Protein AF-A0A538ST73-F1 (afdb_monomer_lite)

Radius of gyration: 20.88 Å; chains: 1; bounding box: 56×46×50 Å

Secondary structure (DSSP, 8-state):
--TT-GGGGTT----TTS-EEE--TTSHHHHHHHHHHHHTT--EEE-TTHHHHHHT--EEEEE--TT-S-EEEEEEETTTTEEEEEEEETTEEEEES--S-HHHHHHHHHHTT-EEEEEE-SS--SSS---HHHHHHHHTPEEEEES-SS--S--EEE-TT--SSS--------TTTT--HHHHHHHHHHHHHHHHHHTTS-TT-EE--SB-SSPPPSS---S-EEHHHHHHH-GGGGS-HHHHHHHHHTT-PPPPTTHHHHHHHHHHT---SS---

Foldseek 3Di:
DFLPDLPVVPPDDDPPPDEAEFADQQQPSSVSVCVSCVVVVHRYDTDHRGLVVLQQDWDKAWDDDPPDQKTKIWIARQSQFFIKIWIDDPQETEIEQAAHDLVVVVVVSVVVSHQYAEYEYLDLFLRGAGCRVVNCVVRVHAYEYDDDDLADDDHDHFDAPDQPVDDGHDDQDQQPVVDDPVSSLVSLLVVLVSLLVVLPDDQQDKDADRGDPHRDDPPSHGDTDGNVVCCVPPVLSVDDSVVNSVVSVVDDDDRDPCRVVSSNCSSHVHDDPDTPD

Sequence (277 aa):
MRARDPSSIGGVSVPAGQPIVAVCAQGKSSILAVRAMREHGIDAMSLKGGMQAWSLAWNVADVELTGSKAIVIQVRRTGKGCLSYIMGSDGEAAVVDASVDPEIYLRIAEERGLRILYVLDTHVHADHLSRSRALAARCSAEVLLPDQDRVTYPFRALREGDSIDTLFPGAVGRPDLAASSEQARKRAHLLHATLQRIAQLAPETWILPCHTSEPIPFDGRPCGARLSDVIRQVDMMRASEDTFVEMLLSRIPQTPPNHLEIVRLNERGEFPGVDPT

Structure (mmCIF, N/CA/C/O backbone):
data_AF-A0A538ST73-F1
#
_entry.id   AF-A0A538ST73-F1
#
loop_
_atom_site.group_PDB
_atom_site.id
_atom_site.type_symbol
_atom_site.label_atom_id
_atom_site.label_alt_id
_atom_site.label_comp_id
_atom_site.label_asym_id
_atom_site.label_entity_id
_atom_site.label_seq_id
_atom_site.pdbx_PDB_ins_code
_atom_site.Cartn_x
_atom_site.Cartn_y
_atom_site.Cartn_z
_atom_site.occupancy
_atom_site.B_iso_or_equiv
_atom_site.auth_seq_id
_atom_site.auth_comp_id
_atom_site.auth_asym_id
_atom_site.auth_atom_id
_atom_site.pdbx_PDB_model_num
ATOM 1 N N . MET A 1 1 ? 26.249 5.504 -12.903 1.00 52.31 1 MET A N 1
ATOM 2 C CA . MET A 1 1 ? 27.004 5.487 -14.177 1.00 52.31 1 MET A CA 1
ATOM 3 C C . MET A 1 1 ? 26.584 6.683 -15.026 1.00 52.31 1 MET A C 1
ATOM 5 O O . MET A 1 1 ? 25.385 6.904 -15.180 1.00 52.31 1 MET A O 1
ATOM 9 N N . ARG A 1 2 ? 27.522 7.502 -15.522 1.00 50.75 2 ARG A N 1
ATOM 10 C CA . ARG A 1 2 ? 27.191 8.626 -16.420 1.00 50.75 2 ARG A CA 1
ATOM 11 C C . ARG A 1 2 ? 27.272 8.129 -17.861 1.00 50.75 2 ARG A C 1
ATOM 13 O O . ARG A 1 2 ? 28.298 7.610 -18.271 1.00 50.75 2 ARG A O 1
ATOM 20 N N . ALA A 1 3 ? 26.210 8.315 -18.643 1.00 46.44 3 ALA A N 1
ATOM 21 C CA . ALA A 1 3 ? 26.057 7.731 -19.984 1.00 46.44 3 ALA A CA 1
ATOM 22 C C . ALA A 1 3 ? 27.099 8.163 -21.044 1.00 46.44 3 ALA A C 1
ATOM 24 O O . ALA A 1 3 ? 27.014 7.721 -22.184 1.00 46.44 3 ALA A O 1
ATOM 25 N N . ARG A 1 4 ? 28.046 9.046 -20.705 1.00 49.28 4 ARG A N 1
ATOM 26 C CA . ARG A 1 4 ? 29.083 9.570 -21.610 1.00 49.28 4 ARG A CA 1
ATOM 27 C C . ARG A 1 4 ? 30.509 9.352 -21.099 1.00 49.28 4 ARG A C 1
ATOM 29 O O . ARG A 1 4 ? 31.432 9.932 -21.653 1.00 49.28 4 ARG A O 1
ATOM 36 N N . ASP A 1 5 ? 30.679 8.547 -20.054 1.00 57.09 5 ASP A N 1
ATOM 37 C CA . ASP A 1 5 ? 31.987 8.258 -19.474 1.00 57.09 5 ASP A CA 1
ATOM 38 C C . ASP A 1 5 ? 32.196 6.736 -19.340 1.00 57.09 5 ASP A C 1
ATOM 40 O O . ASP A 1 5 ? 31.749 6.136 -18.353 1.00 57.09 5 ASP A O 1
ATOM 44 N N . PRO A 1 6 ? 32.854 6.101 -20.330 1.00 48.09 6 PRO A N 1
ATOM 45 C CA . PRO A 1 6 ? 33.166 4.670 -20.321 1.00 48.09 6 PRO A CA 1
ATOM 46 C C . PRO A 1 6 ? 34.065 4.248 -19.152 1.00 48.09 6 PRO A C 1
ATOM 48 O O . PRO A 1 6 ? 34.007 3.098 -18.727 1.00 48.09 6 PRO A O 1
ATOM 51 N N . SER A 1 7 ? 34.856 5.172 -18.589 1.00 53.78 7 SER A N 1
ATOM 52 C CA . SER A 1 7 ? 35.745 4.885 -17.456 1.00 53.78 7 SER A CA 1
ATOM 53 C C . SER A 1 7 ? 34.992 4.718 -16.129 1.00 53.78 7 SER A C 1
ATOM 55 O O . SER A 1 7 ? 35.516 4.142 -15.177 1.00 53.78 7 SER A O 1
ATOM 57 N N . SER A 1 8 ? 33.715 5.121 -16.079 1.00 56.50 8 SER A N 1
ATOM 58 C CA . SER A 1 8 ? 32.877 5.039 -14.874 1.00 56.50 8 SER A CA 1
ATOM 59 C C . SER A 1 8 ? 32.421 3.621 -14.484 1.00 56.50 8 SER A C 1
ATOM 61 O O . SER A 1 8 ? 31.716 3.472 -13.485 1.00 56.50 8 SER A O 1
ATOM 63 N N . ILE A 1 9 ? 32.814 2.584 -15.238 1.00 54.97 9 ILE A N 1
ATOM 64 C CA . ILE A 1 9 ? 32.551 1.166 -14.915 1.00 54.97 9 ILE A CA 1
ATOM 65 C C . ILE A 1 9 ? 33.531 0.639 -13.861 1.00 54.97 9 ILE A C 1
ATOM 67 O O . ILE A 1 9 ? 33.146 -0.189 -13.040 1.00 54.97 9 ILE A O 1
ATOM 71 N N . GLY A 1 10 ? 34.767 1.153 -13.829 1.00 54.38 10 GLY A N 1
ATOM 72 C CA . GLY A 1 10 ? 35.888 0.581 -13.065 1.00 54.38 10 GLY A CA 1
ATOM 73 C C . GLY A 1 10 ? 35.762 0.587 -11.534 1.00 54.38 10 GLY A C 1
ATOM 74 O O . GLY A 1 10 ? 36.681 0.141 -10.859 1.00 54.38 10 GLY A O 1
ATOM 75 N N . GLY A 1 11 ? 34.650 1.078 -10.977 1.00 55.47 11 GLY A N 1
ATOM 76 C CA . GLY A 1 11 ? 34.385 1.100 -9.534 1.00 55.47 11 GLY A CA 1
ATOM 77 C C . GLY A 1 11 ? 32.978 0.651 -9.131 1.00 55.47 11 GLY A C 1
ATOM 78 O O . GLY A 1 11 ? 32.611 0.797 -7.967 1.00 55.47 11 GLY A O 1
ATOM 79 N N . VAL A 1 12 ? 32.164 0.140 -10.062 1.00 57.72 12 VAL A N 1
ATOM 80 C CA . VAL A 1 12 ? 30.806 -0.325 -9.745 1.00 57.72 12 VAL A CA 1
ATOM 81 C C . VAL A 1 12 ? 30.859 -1.812 -9.406 1.00 57.72 12 VAL A C 1
ATOM 83 O O . VAL A 1 12 ? 31.039 -2.646 -10.288 1.00 57.72 12 VAL A O 1
ATOM 86 N N . SER A 1 13 ? 30.686 -2.144 -8.125 1.00 62.03 13 SER A N 1
ATOM 87 C CA . SER A 1 13 ? 30.455 -3.527 -7.704 1.00 62.03 13 SER A CA 1
ATOM 88 C C . SER A 1 13 ? 29.085 -3.977 -8.207 1.00 62.03 13 SER A C 1
ATOM 90 O O . SER A 1 13 ? 28.062 -3.386 -7.856 1.00 62.03 13 SER A O 1
ATOM 92 N N . VAL A 1 14 ? 29.074 -4.996 -9.062 1.00 65.38 14 VAL A N 1
ATOM 93 C CA . VAL A 1 14 ? 27.861 -5.614 -9.595 1.00 65.38 14 VAL A CA 1
ATOM 94 C C . VAL A 1 14 ? 27.718 -7.007 -8.978 1.00 65.38 14 VAL A C 1
ATOM 96 O O . VAL A 1 14 ? 28.693 -7.761 -8.999 1.00 65.38 14 VAL A O 1
ATOM 99 N N . PRO A 1 15 ? 26.529 -7.390 -8.475 1.00 65.69 15 PRO A N 1
ATOM 100 C CA . PRO A 1 15 ? 26.271 -8.757 -8.031 1.00 65.69 15 PRO A CA 1
ATOM 101 C C . PRO A 1 15 ? 26.543 -9.770 -9.153 1.00 65.69 15 PRO A C 1
ATOM 103 O O . PRO A 1 15 ? 25.965 -9.686 -10.236 1.00 65.69 15 PRO A O 1
ATOM 106 N N . ALA A 1 16 ? 27.428 -10.735 -8.904 1.00 65.81 16 ALA A N 1
ATOM 107 C CA . ALA A 1 16 ? 27.756 -11.760 -9.889 1.00 65.81 16 ALA A CA 1
ATOM 108 C C . ALA A 1 16 ? 26.535 -12.651 -10.189 1.00 65.81 16 ALA A C 1
ATOM 110 O O . ALA A 1 16 ? 25.849 -13.106 -9.275 1.00 65.81 16 ALA A O 1
ATOM 111 N N . GLY A 1 17 ? 26.286 -12.924 -11.473 1.00 70.19 17 GLY A N 1
ATOM 112 C CA . GLY A 1 17 ? 25.265 -13.880 -11.916 1.00 70.19 17 GLY A CA 1
ATOM 113 C C . GLY A 1 17 ? 23.817 -13.376 -11.907 1.00 70.19 17 GLY A C 1
ATOM 114 O O . GLY A 1 17 ? 22.917 -14.177 -12.143 1.00 70.19 17 GLY A O 1
ATOM 115 N N . GLN A 1 18 ? 23.573 -12.084 -11.661 1.00 73.62 18 GLN A N 1
ATOM 116 C CA . GLN A 1 18 ? 22.238 -11.487 -11.768 1.00 73.62 18 GLN A CA 1
ATOM 117 C C . GLN A 1 18 ? 22.174 -10.474 -12.920 1.00 73.62 18 GLN A C 1
ATOM 119 O O . GLN A 1 18 ? 23.091 -9.661 -13.057 1.00 73.62 18 GLN A O 1
ATOM 124 N N . PRO A 1 19 ? 21.099 -10.480 -13.731 1.00 80.00 19 PRO A N 1
ATOM 125 C CA . PRO A 1 19 ? 20.923 -9.483 -14.778 1.00 80.00 19 PRO A CA 1
ATOM 126 C C . PRO A 1 19 ? 20.731 -8.088 -14.167 1.00 80.00 19 PRO A C 1
ATOM 128 O O . PRO A 1 19 ? 19.894 -7.886 -13.287 1.00 80.00 19 PRO A O 1
ATOM 131 N N . ILE A 1 20 ? 21.471 -7.096 -14.665 1.00 85.12 20 ILE A N 1
ATOM 132 C CA . ILE A 1 20 ? 21.286 -5.690 -14.292 1.00 85.12 20 ILE A CA 1
ATOM 133 C C . ILE A 1 20 ? 20.218 -5.054 -15.177 1.00 85.12 20 ILE A C 1
ATOM 135 O O . ILE A 1 20 ? 20.340 -5.034 -16.401 1.00 85.12 20 ILE A O 1
ATOM 139 N N . VAL A 1 21 ? 19.234 -4.394 -14.572 1.00 85.25 21 VAL A N 1
ATOM 140 C CA . VAL A 1 21 ? 18.341 -3.482 -15.298 1.00 85.25 21 VAL A CA 1
ATOM 141 C C . VAL A 1 21 ? 18.826 -2.042 -15.120 1.00 85.25 21 VAL A C 1
ATOM 143 O O . VAL A 1 21 ? 18.774 -1.485 -14.027 1.00 85.25 21 VAL A O 1
ATOM 146 N N . ALA A 1 22 ? 19.291 -1.413 -16.201 1.00 84.00 22 ALA A N 1
ATOM 147 C CA . ALA A 1 22 ? 19.659 -0.002 -16.207 1.00 84.00 22 ALA A CA 1
ATOM 148 C C . ALA A 1 22 ? 18.457 0.872 -16.587 1.00 84.00 22 ALA A C 1
ATOM 150 O O . ALA A 1 22 ? 17.781 0.637 -17.594 1.00 84.00 22 ALA A O 1
ATOM 151 N N . VAL A 1 23 ? 18.242 1.941 -15.820 1.00 82.00 23 VAL A N 1
ATOM 152 C CA . VAL A 1 23 ? 17.129 2.877 -16.012 1.00 82.00 23 VAL A CA 1
ATOM 153 C C . VAL A 1 23 ? 17.667 4.299 -16.191 1.00 82.00 23 VAL A C 1
ATOM 155 O O . VAL A 1 23 ? 18.622 4.714 -15.539 1.00 82.00 23 VAL A O 1
ATOM 158 N N . CYS A 1 24 ? 17.061 5.064 -17.099 1.00 82.94 24 CYS A N 1
ATOM 159 C CA . CYS A 1 24 ? 17.207 6.520 -17.174 1.00 82.94 24 CYS A CA 1
ATOM 160 C C . CYS A 1 24 ? 15.842 7.160 -17.464 1.00 82.94 24 CYS A C 1
ATOM 162 O O . CYS A 1 24 ? 14.879 6.435 -17.688 1.00 82.94 24 CYS A O 1
ATOM 164 N N . ALA A 1 25 ? 15.747 8.494 -17.520 1.00 78.56 25 ALA A N 1
ATOM 165 C CA . ALA A 1 25 ? 14.473 9.209 -17.688 1.00 78.56 25 ALA A CA 1
ATOM 166 C C . ALA A 1 25 ? 13.548 8.614 -18.775 1.00 78.56 25 ALA A C 1
ATOM 168 O O . ALA A 1 25 ? 12.408 8.284 -18.478 1.00 78.56 25 ALA A O 1
ATOM 169 N N . GLN A 1 26 ? 14.054 8.401 -19.997 1.00 74.88 26 GLN A N 1
ATOM 170 C CA . GLN A 1 26 ? 13.277 7.864 -21.135 1.00 74.88 26 GLN A CA 1
ATOM 171 C C . GLN A 1 26 ? 13.811 6.524 -21.681 1.00 74.88 26 GLN A C 1
ATOM 173 O O . GLN A 1 26 ? 13.410 6.085 -22.755 1.00 74.88 26 GLN A O 1
ATOM 178 N N . GLY A 1 27 ? 14.787 5.902 -21.016 1.00 71.19 27 GLY A N 1
ATOM 179 C CA . GLY A 1 27 ? 15.435 4.672 -21.495 1.00 71.19 27 GLY A CA 1
ATOM 180 C C . GLY A 1 27 ? 16.454 4.851 -22.638 1.00 71.19 27 GLY A C 1
ATOM 181 O O . GLY A 1 27 ? 16.998 3.866 -23.124 1.00 71.19 27 GLY A O 1
ATOM 182 N N . LYS A 1 28 ? 16.736 6.087 -23.084 1.00 77.12 28 LYS A N 1
ATOM 183 C CA . LYS A 1 28 ? 17.688 6.380 -24.181 1.00 77.12 28 LYS A CA 1
ATOM 184 C C . LYS A 1 28 ? 19.147 6.290 -23.725 1.00 77.12 28 LYS A C 1
ATOM 186 O O . LYS A 1 28 ? 19.948 5.568 -24.304 1.00 77.12 28 LYS A O 1
ATOM 191 N N . SER A 1 29 ? 19.489 7.001 -22.651 1.00 78.81 29 SER A N 1
ATOM 192 C CA . SER A 1 29 ? 20.856 7.036 -22.110 1.00 78.81 29 SER A CA 1
ATOM 193 C C . SER A 1 29 ? 21.269 5.730 -21.420 1.00 78.81 29 SER A C 1
ATOM 195 O O . SER A 1 29 ? 22.453 5.410 -21.389 1.00 78.81 29 SER A O 1
ATOM 197 N N . SER A 1 30 ? 20.312 4.960 -20.889 1.00 82.44 30 SER A N 1
ATOM 198 C CA . SER A 1 30 ? 20.578 3.654 -20.274 1.00 82.44 30 SER A CA 1
ATOM 199 C C . SER A 1 30 ? 21.030 2.607 -21.295 1.00 82.44 30 SER A C 1
ATOM 201 O O . SER A 1 30 ? 21.803 1.730 -20.932 1.00 82.44 30 SER A O 1
ATOM 203 N N . ILE A 1 31 ? 20.659 2.733 -22.577 1.00 84.06 31 ILE A N 1
ATOM 204 C CA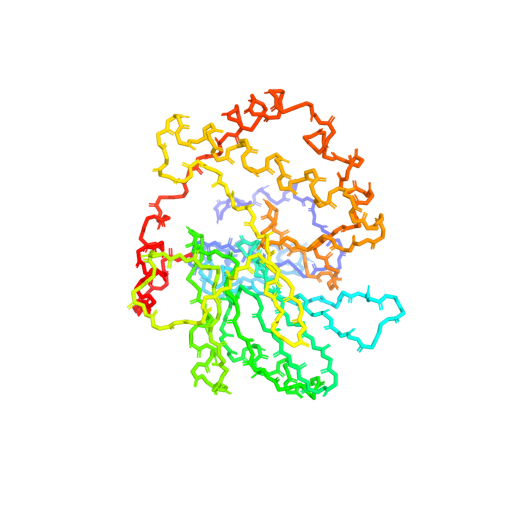 . ILE A 1 31 ? 21.149 1.845 -23.650 1.00 84.06 31 ILE A CA 1
ATOM 205 C C . ILE A 1 31 ? 22.671 1.943 -23.798 1.00 84.06 31 ILE A C 1
ATOM 207 O O . ILE A 1 31 ? 23.336 0.922 -23.958 1.00 84.06 31 ILE A O 1
ATOM 211 N N . LEU A 1 32 ? 23.231 3.155 -23.713 1.00 83.56 32 LEU A N 1
ATOM 212 C CA . LEU A 1 32 ? 24.680 3.364 -23.803 1.00 83.56 32 LEU A CA 1
ATOM 213 C C . LEU A 1 32 ? 25.407 2.727 -22.613 1.00 83.56 32 LEU A C 1
ATOM 215 O O . LEU A 1 32 ? 26.415 2.053 -22.802 1.00 83.56 32 LEU A O 1
ATOM 219 N N . ALA A 1 33 ? 24.857 2.882 -21.404 1.00 82.31 33 ALA A N 1
ATOM 220 C CA . ALA A 1 33 ? 25.389 2.235 -20.207 1.00 82.31 33 ALA A CA 1
ATOM 221 C C . ALA A 1 33 ? 25.331 0.700 -20.310 1.00 82.31 33 ALA A C 1
ATOM 223 O O . ALA A 1 33 ? 26.316 0.034 -20.017 1.00 82.31 33 ALA A O 1
ATOM 224 N N . VAL A 1 34 ? 24.214 0.144 -20.793 1.00 86.31 34 VAL A N 1
ATOM 225 C CA . VAL A 1 34 ? 24.029 -1.306 -20.984 1.00 86.31 34 VAL A CA 1
ATOM 226 C C . VAL A 1 34 ? 24.986 -1.870 -22.022 1.00 86.31 34 VAL A C 1
ATOM 228 O O . VAL A 1 34 ? 25.533 -2.947 -21.808 1.00 86.31 34 VAL A O 1
ATOM 231 N N . ARG A 1 35 ? 25.220 -1.160 -23.134 1.00 86.44 35 ARG A N 1
ATOM 232 C CA . ARG A 1 35 ? 26.221 -1.580 -24.124 1.00 86.44 35 ARG A CA 1
ATOM 233 C C . ARG A 1 35 ? 27.600 -1.685 -23.473 1.00 86.44 35 ARG A C 1
ATOM 235 O O . ARG A 1 35 ? 28.230 -2.728 -23.586 1.00 86.44 35 ARG A O 1
ATOM 242 N N . ALA A 1 36 ? 28.009 -0.651 -22.743 1.00 84.88 36 ALA A N 1
ATOM 243 C CA . ALA A 1 36 ? 29.308 -0.633 -22.084 1.00 84.88 36 ALA A CA 1
ATOM 244 C C . ALA A 1 36 ? 29.428 -1.721 -20.994 1.00 84.88 36 ALA A C 1
ATOM 246 O O . ALA A 1 36 ? 30.473 -2.349 -20.868 1.00 84.88 36 ALA A O 1
ATOM 247 N N . MET A 1 37 ? 28.353 -2.013 -20.251 1.00 85.31 37 MET A N 1
ATOM 248 C CA . MET A 1 37 ? 28.301 -3.139 -19.304 1.00 85.31 37 MET A CA 1
ATOM 249 C C . MET A 1 37 ? 28.469 -4.494 -20.010 1.00 85.31 37 MET A C 1
ATOM 251 O O . MET A 1 37 ? 29.302 -5.300 -19.602 1.00 85.31 37 MET A O 1
ATOM 255 N N . ARG A 1 38 ? 27.734 -4.728 -21.105 1.00 87.00 38 ARG A N 1
ATOM 256 C CA . ARG A 1 38 ? 27.821 -5.974 -21.888 1.00 87.00 38 ARG A CA 1
ATOM 257 C C . ARG A 1 38 ? 29.201 -6.188 -22.507 1.00 87.00 38 ARG A C 1
ATOM 259 O O . ARG A 1 38 ? 29.667 -7.320 -22.551 1.00 87.00 38 ARG A O 1
ATOM 266 N N . GLU A 1 39 ? 29.871 -5.117 -22.936 1.00 87.44 39 GLU A N 1
ATOM 267 C CA . GLU A 1 39 ? 31.268 -5.163 -23.406 1.00 87.44 39 GLU A CA 1
ATOM 268 C C . GLU A 1 39 ? 32.241 -5.652 -22.317 1.00 87.44 39 GLU A C 1
ATOM 270 O O . GLU A 1 39 ? 33.269 -6.237 -22.639 1.00 87.44 39 GLU A O 1
ATOM 275 N N . HIS A 1 40 ? 31.891 -5.487 -21.036 1.00 85.94 40 HIS A N 1
ATOM 276 C CA . HIS A 1 40 ? 32.655 -5.979 -19.883 1.00 85.94 40 HIS A CA 1
ATOM 277 C C . HIS A 1 40 ? 32.114 -7.311 -19.327 1.00 85.94 40 HIS A C 1
ATOM 279 O O . HIS A 1 40 ? 32.412 -7.675 -18.192 1.00 85.94 40 HIS A O 1
ATOM 285 N N . GLY A 1 41 ? 31.304 -8.043 -20.104 1.00 85.19 41 GLY A N 1
ATOM 286 C CA . GLY A 1 41 ? 30.773 -9.355 -19.716 1.00 85.19 41 GLY A CA 1
ATOM 287 C C . GLY A 1 41 ? 29.662 -9.314 -18.662 1.00 85.19 41 GLY A C 1
ATOM 288 O O . GLY A 1 41 ? 29.305 -10.352 -18.111 1.00 85.19 41 GLY A O 1
ATOM 289 N N . ILE A 1 42 ? 29.105 -8.136 -18.376 1.00 84.88 42 ILE A N 1
ATOM 290 C CA . ILE A 1 42 ? 27.996 -7.971 -17.435 1.00 84.88 42 ILE A CA 1
ATOM 291 C C . ILE A 1 42 ? 26.677 -8.175 -18.186 1.00 84.88 42 ILE A C 1
ATOM 293 O O . ILE A 1 42 ? 26.388 -7.454 -19.148 1.00 84.88 42 ILE A O 1
ATOM 297 N N . ASP A 1 43 ? 25.850 -9.120 -17.728 1.00 86.50 43 ASP A N 1
ATOM 298 C CA . ASP A 1 43 ? 24.488 -9.270 -18.242 1.00 86.50 43 ASP A CA 1
ATOM 299 C C . ASP A 1 43 ? 23.642 -8.074 -17.795 1.00 86.50 43 ASP A C 1
ATOM 301 O O . ASP A 1 43 ? 23.350 -7.890 -16.614 1.00 86.50 43 ASP A O 1
ATOM 305 N N . ALA A 1 44 ? 23.307 -7.208 -18.746 1.00 87.88 44 ALA A N 1
ATOM 306 C CA . ALA A 1 44 ? 22.592 -5.970 -18.490 1.00 87.88 44 ALA A CA 1
ATOM 307 C C . ALA A 1 44 ? 21.517 -5.726 -19.548 1.00 87.88 44 ALA A C 1
ATOM 309 O O . ALA A 1 44 ? 21.671 -6.084 -20.717 1.00 87.88 44 ALA A O 1
ATOM 310 N N . MET A 1 45 ? 20.433 -5.058 -19.174 1.00 88.25 45 MET A N 1
ATOM 311 C CA . MET A 1 45 ? 19.315 -4.707 -20.046 1.00 88.25 45 MET A CA 1
ATOM 312 C C . MET A 1 45 ? 18.799 -3.301 -19.734 1.00 88.25 45 MET A C 1
ATOM 314 O O . MET A 1 45 ? 18.868 -2.828 -18.604 1.00 88.25 45 MET A O 1
ATOM 318 N N . SER A 1 46 ? 18.323 -2.595 -20.762 1.00 86.38 46 SER A N 1
ATOM 319 C CA . SER A 1 46 ? 17.779 -1.240 -20.616 1.00 86.38 46 SER A CA 1
ATOM 320 C C . SER A 1 46 ? 16.266 -1.316 -20.488 1.00 86.38 46 SER A C 1
ATOM 322 O O . SER A 1 46 ? 15.612 -1.913 -21.346 1.00 86.38 46 SER A O 1
ATOM 324 N N . LEU A 1 47 ? 15.701 -0.676 -19.464 1.00 85.19 47 LEU A N 1
ATOM 325 C CA . LEU A 1 47 ? 14.254 -0.644 -19.289 1.00 85.19 47 LEU A CA 1
ATOM 326 C C . LEU A 1 47 ? 13.602 0.261 -20.343 1.00 85.19 47 LEU A C 1
ATOM 328 O O . LEU A 1 47 ? 13.762 1.488 -20.334 1.00 85.19 47 LEU A O 1
ATOM 332 N N . LYS A 1 48 ? 12.841 -0.342 -21.263 1.00 81.69 48 LYS A N 1
ATOM 333 C CA . LYS A 1 48 ? 12.033 0.399 -22.239 1.00 81.69 48 LYS A CA 1
ATOM 334 C C . LYS A 1 48 ? 10.994 1.242 -21.494 1.00 81.69 48 LYS A C 1
ATOM 336 O O . LYS A 1 48 ? 10.277 0.721 -20.653 1.00 81.69 48 LYS A O 1
ATOM 341 N N . GLY A 1 49 ? 10.917 2.535 -21.810 1.00 79.88 49 GLY A N 1
ATOM 342 C CA . GLY A 1 49 ? 10.051 3.489 -21.101 1.00 79.88 49 GLY A CA 1
ATOM 343 C C . GLY A 1 49 ? 10.711 4.170 -19.895 1.00 79.88 49 GLY A C 1
ATOM 344 O O . GLY A 1 49 ? 10.125 5.082 -19.320 1.00 79.88 49 GLY A O 1
ATOM 345 N N . GLY A 1 50 ? 11.950 3.803 -19.544 1.00 85.50 50 GLY A N 1
ATOM 346 C CA . GLY A 1 50 ? 12.752 4.542 -18.571 1.00 85.50 50 GLY A CA 1
ATOM 347 C C . GLY A 1 50 ? 12.122 4.630 -17.179 1.00 85.50 50 GLY A C 1
ATOM 348 O O . GLY A 1 50 ? 11.564 3.657 -16.681 1.00 85.50 50 GLY A O 1
ATOM 349 N N . MET A 1 51 ? 12.211 5.806 -16.552 1.00 83.38 51 MET A N 1
ATOM 350 C CA . MET A 1 51 ? 11.713 6.030 -15.189 1.00 83.38 51 MET A CA 1
ATOM 351 C C . MET A 1 51 ? 10.193 5.886 -15.072 1.00 83.38 51 MET A C 1
ATOM 353 O O . MET A 1 51 ? 9.712 5.525 -14.005 1.00 83.38 51 MET A O 1
ATOM 357 N N . GLN A 1 52 ? 9.449 6.122 -16.155 1.00 80.50 52 GLN A N 1
ATOM 358 C CA . GLN A 1 52 ? 8.000 5.915 -16.175 1.00 80.50 52 GLN A CA 1
ATOM 359 C C . GLN A 1 52 ? 7.649 4.423 -16.142 1.00 80.50 52 GLN A C 1
ATOM 361 O O . GLN A 1 52 ? 6.759 4.006 -15.414 1.00 80.50 52 GLN A O 1
ATOM 366 N N . ALA A 1 53 ? 8.374 3.589 -16.891 1.00 82.25 53 ALA A N 1
ATOM 367 C CA . ALA A 1 53 ? 8.196 2.141 -16.790 1.00 82.25 53 ALA A CA 1
ATOM 368 C C . ALA A 1 53 ? 8.657 1.617 -15.422 1.00 82.25 53 ALA A C 1
ATOM 370 O O . ALA A 1 53 ? 8.020 0.738 -14.852 1.00 82.25 53 ALA A O 1
ATOM 371 N N . TRP A 1 54 ? 9.733 2.188 -14.871 1.00 84.69 54 TRP A N 1
ATOM 372 C CA . TRP A 1 54 ? 10.214 1.835 -13.537 1.00 84.69 54 TRP A CA 1
ATOM 373 C C . TRP A 1 54 ? 9.209 2.193 -12.442 1.00 84.69 54 TRP A C 1
ATOM 375 O O . TRP A 1 54 ? 8.993 1.392 -11.540 1.00 84.69 54 TRP A O 1
ATOM 385 N N . SER A 1 55 ? 8.545 3.352 -12.529 1.00 81.56 55 SER A N 1
ATOM 386 C CA . SER A 1 55 ? 7.523 3.734 -11.549 1.00 81.56 55 SER A CA 1
ATOM 387 C C . SER A 1 55 ? 6.327 2.785 -11.551 1.00 81.56 55 SER A C 1
ATOM 389 O O . SER A 1 55 ? 5.641 2.685 -10.541 1.00 81.56 55 SER A O 1
ATOM 391 N N . LEU A 1 56 ? 6.081 2.073 -12.649 1.00 82.62 56 LEU A N 1
ATOM 392 C CA . LEU A 1 56 ? 5.032 1.063 -12.767 1.00 82.62 56 LEU A CA 1
ATOM 393 C C . LEU A 1 56 ? 5.528 -0.358 -12.470 1.00 82.62 56 LEU A C 1
ATOM 395 O O . LEU A 1 56 ? 4.727 -1.286 -12.511 1.00 82.62 56 LEU A O 1
ATOM 399 N N . ALA A 1 57 ? 6.817 -0.551 -12.178 1.00 88.38 57 ALA A N 1
ATOM 400 C CA . ALA A 1 57 ? 7.347 -1.860 -11.832 1.00 88.38 57 ALA A CA 1
ATOM 401 C C . ALA A 1 57 ? 6.781 -2.324 -10.486 1.00 88.38 57 ALA A C 1
ATOM 403 O O . ALA A 1 57 ? 6.751 -1.568 -9.509 1.00 88.38 57 ALA A O 1
ATOM 404 N N . TRP A 1 58 ? 6.359 -3.582 -10.446 1.00 93.25 58 TRP A N 1
ATOM 405 C CA . TRP A 1 58 ? 5.771 -4.207 -9.273 1.00 93.25 58 TRP A CA 1
ATOM 406 C C . TRP A 1 58 ? 6.177 -5.675 -9.176 1.00 93.25 58 TRP A C 1
ATOM 408 O O . TRP A 1 58 ? 6.608 -6.286 -10.155 1.00 93.25 58 TRP A O 1
ATOM 418 N N . ASN A 1 59 ? 6.024 -6.239 -7.985 1.00 94.06 59 ASN A N 1
ATOM 419 C CA . ASN A 1 59 ? 6.112 -7.671 -7.734 1.00 94.06 59 ASN A CA 1
ATOM 420 C C . ASN A 1 59 ? 5.165 -8.056 -6.583 1.00 94.06 59 ASN A C 1
ATOM 422 O O . ASN A 1 59 ? 4.446 -7.203 -6.057 1.00 94.06 59 ASN A O 1
ATOM 426 N N . VAL A 1 60 ? 5.141 -9.333 -6.204 1.00 96.62 60 VAL A N 1
ATOM 427 C CA . VAL A 1 60 ? 4.326 -9.827 -5.085 1.00 96.62 60 VAL A CA 1
ATOM 428 C C . VAL A 1 60 ? 5.180 -10.498 -4.017 1.00 96.62 60 VAL A C 1
ATOM 430 O O . VAL A 1 60 ? 6.333 -10.866 -4.264 1.00 96.62 60 VAL A O 1
ATOM 433 N N . ALA A 1 61 ? 4.612 -10.628 -2.825 1.00 96.75 61 ALA A N 1
ATOM 434 C CA . ALA A 1 61 ? 5.112 -11.471 -1.752 1.00 96.75 61 ALA A CA 1
ATOM 435 C C . ALA A 1 61 ? 3.936 -12.055 -0.965 1.00 96.75 61 ALA A C 1
ATOM 437 O O . ALA A 1 61 ? 2.980 -11.340 -0.668 1.00 96.75 61 ALA A O 1
ATOM 438 N N . ASP A 1 62 ? 4.026 -13.330 -0.601 1.00 95.38 62 ASP A N 1
ATOM 439 C CA . ASP A 1 62 ? 3.064 -13.953 0.306 1.00 95.38 62 ASP A CA 1
ATOM 440 C C . ASP A 1 62 ? 3.449 -13.630 1.759 1.00 95.38 62 ASP A C 1
ATOM 442 O O . ASP A 1 62 ? 4.615 -13.735 2.152 1.00 95.38 62 ASP A O 1
ATOM 446 N N . VAL A 1 63 ? 2.470 -13.214 2.563 1.00 93.75 63 VAL A N 1
ATOM 447 C CA . VAL A 1 63 ? 2.626 -12.999 4.004 1.00 93.75 63 VAL A CA 1
ATOM 448 C C . VAL A 1 63 ? 2.127 -14.245 4.723 1.00 93.75 63 VAL A C 1
ATOM 450 O O . VAL A 1 63 ? 0.940 -14.570 4.697 1.00 93.75 63 VAL A O 1
ATOM 453 N N . GLU A 1 64 ? 3.037 -14.946 5.391 1.00 89.31 64 GLU A N 1
ATOM 454 C CA . GLU A 1 64 ? 2.697 -16.168 6.111 1.00 89.31 64 GLU A CA 1
ATOM 455 C C . GLU A 1 64 ? 1.960 -15.858 7.425 1.00 89.31 64 GLU A C 1
ATOM 457 O O . GLU A 1 64 ? 2.495 -15.221 8.346 1.00 89.31 64 GLU A O 1
ATOM 462 N N . LEU A 1 65 ? 0.717 -16.335 7.515 1.00 87.69 65 LEU A N 1
ATOM 463 C CA . LEU A 1 65 ? -0.130 -16.241 8.701 1.00 87.69 65 LEU A CA 1
ATOM 464 C C . LEU A 1 65 ? -0.193 -17.595 9.413 1.00 87.69 65 LEU A C 1
ATOM 466 O O . LEU A 1 65 ? -1.083 -18.410 9.176 1.00 87.69 65 LEU A O 1
ATOM 470 N N . THR A 1 66 ? 0.767 -17.839 10.302 1.00 84.38 66 THR A N 1
ATOM 471 C CA . THR A 1 66 ? 0.843 -19.079 11.083 1.00 84.38 66 THR A CA 1
ATOM 472 C C . THR A 1 66 ? -0.468 -19.345 11.830 1.00 84.38 66 THR A C 1
ATOM 474 O O . THR A 1 66 ? -0.925 -18.511 12.606 1.00 84.38 66 THR A O 1
ATOM 477 N N . GLY A 1 67 ? -1.066 -20.518 11.604 1.00 83.62 67 GLY A N 1
ATOM 478 C CA . GLY A 1 67 ? -2.303 -20.938 12.273 1.00 83.62 67 GLY A CA 1
ATOM 479 C C . GLY A 1 67 ? -3.600 -20.383 11.673 1.00 83.62 67 GLY A C 1
ATOM 480 O O . GLY A 1 67 ? -4.666 -20.666 12.214 1.00 83.62 67 GLY A O 1
ATOM 481 N N . SER A 1 68 ? -3.540 -19.643 10.562 1.00 86.56 68 SER A N 1
ATOM 482 C CA . SER A 1 68 ? -4.719 -19.139 9.851 1.00 86.56 68 SER A CA 1
ATOM 483 C C . SER A 1 68 ? -4.877 -19.800 8.482 1.00 86.56 68 SER A C 1
ATOM 485 O O . SER A 1 68 ? -3.897 -20.156 7.833 1.00 86.56 68 SER A O 1
ATOM 487 N N . LYS A 1 69 ? -6.128 -19.947 8.031 1.00 85.06 69 LYS A N 1
ATOM 488 C CA . LYS A 1 69 ? -6.450 -20.293 6.635 1.00 85.06 69 LYS A CA 1
ATOM 489 C C . LYS A 1 69 ? -6.520 -19.062 5.730 1.00 85.06 69 LYS A C 1
ATOM 491 O O . LYS A 1 69 ? -6.595 -19.216 4.514 1.00 85.06 69 LYS A O 1
ATOM 496 N N . ALA A 1 70 ? -6.514 -17.867 6.319 1.00 90.50 70 ALA A N 1
ATOM 497 C CA . ALA A 1 70 ? -6.491 -16.631 5.565 1.00 90.50 70 ALA A CA 1
ATOM 498 C C . ALA A 1 70 ? -5.162 -16.493 4.819 1.00 90.50 70 ALA A C 1
ATOM 500 O O . ALA A 1 70 ? -4.098 -16.856 5.326 1.00 90.50 70 ALA A O 1
ATOM 501 N N . ILE A 1 71 ? -5.235 -1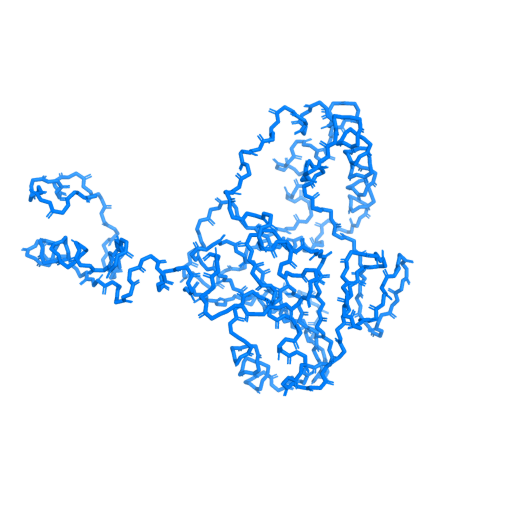5.920 3.628 1.00 92.50 71 ILE A N 1
ATOM 502 C CA . ILE A 1 71 ? -4.084 -15.582 2.806 1.00 92.50 71 ILE A CA 1
ATOM 503 C C . ILE A 1 71 ? -3.939 -14.071 2.739 1.00 92.50 71 ILE A C 1
ATOM 505 O O . ILE A 1 71 ? -4.920 -13.338 2.625 1.00 92.50 71 ILE A O 1
ATOM 509 N N . VAL A 1 72 ? -2.700 -13.603 2.807 1.00 96.00 72 VAL A N 1
ATOM 510 C CA . VAL A 1 72 ? -2.371 -12.195 2.608 1.00 96.00 72 VAL A CA 1
ATOM 511 C C . VAL A 1 72 ? -1.268 -12.124 1.570 1.00 96.00 72 VAL A C 1
ATOM 513 O O . VAL A 1 72 ? -0.189 -12.682 1.751 1.00 96.00 72 VAL A O 1
ATOM 516 N N . ILE A 1 73 ? -1.557 -11.440 0.471 1.00 97.38 73 ILE A N 1
ATOM 517 C CA . ILE A 1 73 ? -0.638 -11.246 -0.644 1.00 97.38 73 ILE A CA 1
ATOM 518 C C . ILE A 1 73 ? -0.331 -9.764 -0.710 1.00 97.38 73 ILE A C 1
ATOM 520 O O . ILE A 1 73 ? -1.221 -8.939 -0.910 1.00 97.38 73 ILE A O 1
ATOM 524 N N . GLN A 1 74 ? 0.936 -9.419 -0.553 1.00 97.31 74 GLN A N 1
ATOM 525 C CA . GLN A 1 74 ? 1.396 -8.055 -0.701 1.00 97.31 74 GLN A CA 1
ATOM 526 C C . GLN A 1 74 ? 1.753 -7.792 -2.163 1.00 97.31 74 GLN A C 1
ATOM 528 O O . GLN A 1 74 ? 2.641 -8.439 -2.718 1.00 97.31 74 GLN A O 1
ATOM 533 N N . VAL A 1 75 ? 1.087 -6.819 -2.777 1.00 97.25 75 VAL A N 1
ATOM 534 C CA . VAL A 1 75 ? 1.424 -6.287 -4.100 1.00 97.25 75 VAL A CA 1
ATOM 535 C C . VAL A 1 75 ? 2.304 -5.059 -3.891 1.00 97.25 75 VAL A C 1
ATOM 537 O O . VAL A 1 75 ? 1.899 -4.083 -3.265 1.00 97.25 75 VAL A O 1
ATOM 540 N N . ARG A 1 76 ? 3.539 -5.120 -4.382 1.00 94.75 76 ARG A N 1
ATOM 541 C CA . ARG A 1 76 ? 4.608 -4.178 -4.042 1.00 94.75 76 ARG A CA 1
ATOM 542 C C . ARG A 1 76 ? 4.983 -3.354 -5.266 1.00 94.75 76 ARG A C 1
ATOM 544 O O . ARG A 1 76 ? 5.587 -3.887 -6.194 1.00 94.75 76 ARG A O 1
ATOM 551 N N . ARG A 1 77 ? 4.661 -2.056 -5.286 1.00 92.31 77 ARG A N 1
ATOM 552 C CA . ARG A 1 77 ? 5.042 -1.127 -6.365 1.00 92.31 77 ARG A CA 1
ATOM 553 C C . ARG A 1 77 ? 6.497 -0.689 -6.182 1.00 92.31 77 ARG A C 1
ATOM 555 O O . ARG A 1 77 ? 6.788 0.390 -5.663 1.00 92.31 77 ARG A O 1
ATOM 562 N N . THR A 1 78 ? 7.420 -1.542 -6.617 1.00 86.38 78 THR A N 1
ATOM 563 C CA . THR A 1 78 ? 8.874 -1.419 -6.443 1.00 86.38 78 THR A CA 1
ATOM 564 C C . THR A 1 78 ? 9.441 -0.033 -6.729 1.00 86.38 78 THR A C 1
ATOM 566 O O . THR A 1 78 ? 10.262 0.458 -5.956 1.00 86.38 78 THR A O 1
ATOM 569 N N . GLY A 1 79 ? 9.015 0.613 -7.816 1.00 79.62 79 GLY A N 1
ATOM 570 C CA . GLY A 1 79 ? 9.575 1.905 -8.217 1.00 79.62 79 GLY A CA 1
ATOM 571 C C . GLY A 1 79 ? 9.159 3.095 -7.349 1.00 79.62 79 GLY A C 1
ATOM 572 O O . GLY A 1 79 ? 9.754 4.165 -7.480 1.00 79.62 79 GLY A O 1
ATOM 573 N N . LYS A 1 80 ? 8.137 2.932 -6.498 1.00 80.38 80 LYS A N 1
ATOM 574 C CA . LYS A 1 80 ? 7.553 4.001 -5.669 1.00 80.38 80 LYS A CA 1
ATOM 575 C C . LYS A 1 80 ? 7.499 3.677 -4.179 1.00 80.38 80 LYS A C 1
ATOM 577 O O . LYS A 1 80 ? 7.337 4.594 -3.387 1.00 80.38 80 LYS A O 1
ATOM 582 N N . GLY A 1 81 ? 7.645 2.407 -3.810 1.00 86.31 81 GLY A N 1
ATOM 583 C CA . GLY A 1 81 ? 7.536 1.963 -2.424 1.00 86.31 81 GLY A CA 1
ATOM 584 C C . GLY A 1 81 ? 6.095 1.870 -1.921 1.00 86.31 81 GLY A C 1
ATOM 585 O O . GLY A 1 81 ? 5.908 1.677 -0.729 1.00 86.31 81 GLY A O 1
ATOM 586 N N . CYS A 1 82 ? 5.081 1.996 -2.787 1.00 91.44 82 CYS A N 1
ATOM 587 C CA . CYS A 1 82 ? 3.678 1.791 -2.408 1.00 91.44 82 CYS A CA 1
ATOM 588 C C . CYS A 1 82 ? 3.393 0.295 -2.230 1.00 91.44 82 CYS A C 1
ATOM 590 O O . CYS A 1 82 ? 3.821 -0.531 -3.045 1.00 91.44 82 CYS A O 1
ATOM 592 N N . LEU A 1 83 ? 2.658 -0.045 -1.179 1.00 94.31 83 LEU A N 1
ATOM 593 C CA . LEU A 1 83 ? 2.298 -1.407 -0.817 1.00 94.31 83 LEU A CA 1
ATOM 594 C C . LEU A 1 83 ? 0.777 -1.529 -0.792 1.00 94.31 83 LEU A C 1
ATOM 596 O O . LEU A 1 83 ? 0.097 -0.769 -0.111 1.00 94.31 83 LEU A O 1
ATOM 600 N N . SER A 1 84 ? 0.265 -2.511 -1.521 1.00 97.12 84 SER A N 1
ATOM 601 C CA . SER A 1 84 ? -1.141 -2.901 -1.509 1.00 97.12 84 SER A CA 1
ATOM 602 C C . SER A 1 84 ? -1.266 -4.331 -1.001 1.00 97.12 84 SER A C 1
ATOM 604 O O . SER A 1 84 ? -0.305 -5.104 -1.054 1.00 97.12 84 SER A O 1
ATOM 606 N N . TYR A 1 85 ? -2.461 -4.720 -0.575 1.00 97.50 85 TYR A N 1
ATOM 607 C CA . TYR A 1 85 ? -2.695 -6.048 -0.014 1.00 97.50 85 TYR A CA 1
ATOM 608 C C . TYR A 1 85 ? -3.946 -6.671 -0.602 1.00 97.50 85 TYR A C 1
ATOM 610 O O . TYR A 1 85 ? -4.967 -6.004 -0.694 1.00 97.50 85 TYR A O 1
ATOM 618 N N . ILE A 1 86 ? -3.877 -7.947 -0.963 1.00 97.75 86 ILE A N 1
ATOM 619 C CA . ILE A 1 86 ? -5.049 -8.802 -1.149 1.00 97.75 86 ILE A CA 1
ATOM 620 C C . ILE A 1 86 ? -5.134 -9.664 0.107 1.00 97.75 86 ILE A C 1
ATOM 622 O O . ILE A 1 86 ? -4.212 -10.427 0.390 1.00 97.75 86 ILE A O 1
ATOM 626 N N . MET A 1 87 ? -6.213 -9.524 0.866 1.00 95.38 87 MET A N 1
ATOM 627 C CA . MET A 1 87 ? -6.490 -10.325 2.057 1.00 95.38 87 MET A CA 1
ATOM 628 C C . MET A 1 87 ? -7.683 -11.210 1.743 1.00 95.38 87 MET A C 1
ATOM 630 O O . MET A 1 87 ? -8.740 -10.681 1.414 1.00 95.38 87 MET A O 1
ATOM 634 N N . GLY A 1 88 ? -7.521 -12.527 1.806 1.00 92.56 88 GLY A N 1
ATOM 635 C CA . GLY A 1 88 ? -8.576 -13.463 1.440 1.00 92.56 88 GLY A CA 1
ATOM 636 C C . GLY A 1 88 ? -8.788 -14.573 2.455 1.00 92.56 88 GLY A C 1
ATOM 637 O O . GLY A 1 88 ? -7.841 -15.045 3.079 1.00 92.56 88 GLY A O 1
ATOM 638 N N . SER A 1 89 ? -10.035 -15.004 2.596 1.00 90.19 89 SER A N 1
ATOM 639 C CA . SER A 1 89 ? -10.444 -16.195 3.341 1.00 90.19 89 SER A CA 1
ATOM 640 C C . SER A 1 89 ? -11.665 -16.791 2.658 1.00 90.19 89 SER A C 1
ATOM 642 O O . SER A 1 89 ? -12.491 -16.059 2.124 1.00 90.19 89 SER A O 1
ATOM 644 N N . ASP A 1 90 ? -11.768 -18.119 2.651 1.00 88.56 90 ASP A N 1
ATOM 645 C CA . ASP A 1 90 ? -12.974 -18.835 2.208 1.00 88.56 90 ASP A CA 1
ATOM 646 C C . ASP A 1 90 ? -13.486 -18.437 0.804 1.00 88.56 90 ASP A C 1
ATOM 648 O O . ASP A 1 90 ? -14.683 -18.431 0.533 1.00 88.56 90 ASP A O 1
ATOM 652 N N . GLY A 1 91 ? -12.562 -18.131 -0.115 1.00 90.69 91 GLY A N 1
ATOM 653 C CA . GLY A 1 91 ? -12.877 -17.759 -1.501 1.00 90.69 91 GLY A CA 1
ATOM 654 C C . GLY A 1 91 ? -13.276 -16.293 -1.694 1.00 90.69 91 GLY A C 1
ATOM 655 O O . GLY A 1 91 ? -13.563 -15.882 -2.817 1.00 90.69 91 GLY A O 1
ATOM 656 N N . GLU A 1 92 ? -13.261 -15.483 -0.640 1.00 93.62 92 GLU A N 1
ATOM 657 C CA . GLU A 1 92 ? -13.580 -14.057 -0.677 1.00 93.62 92 GLU A CA 1
ATOM 658 C C . GLU A 1 92 ? -12.364 -13.224 -0.292 1.00 93.62 92 GLU A C 1
ATOM 660 O O . GLU A 1 92 ? -11.479 -13.689 0.427 1.00 93.62 92 GLU A O 1
ATOM 665 N N . ALA A 1 93 ? -12.285 -11.999 -0.810 1.00 94.94 93 ALA A N 1
ATOM 666 C CA . ALA A 1 93 ? -11.147 -11.131 -0.573 1.00 94.94 93 ALA A CA 1
ATOM 667 C C . ALA A 1 93 ? -11.500 -9.648 -0.471 1.00 94.94 93 ALA A C 1
ATOM 669 O O . ALA A 1 93 ? -12.436 -9.147 -1.101 1.00 94.94 93 ALA A O 1
ATOM 670 N N . ALA A 1 94 ? -10.654 -8.944 0.271 1.00 95.69 94 ALA A N 1
ATOM 671 C CA . ALA A 1 94 ? -10.557 -7.499 0.303 1.00 95.69 94 ALA A CA 1
ATOM 672 C C . ALA A 1 94 ? -9.217 -7.052 -0.298 1.00 95.69 94 ALA A C 1
ATOM 674 O O . ALA A 1 94 ? -8.187 -7.698 -0.088 1.00 95.69 94 ALA A O 1
ATOM 675 N N . VAL A 1 95 ? -9.219 -5.933 -1.020 1.00 98.00 95 VAL A N 1
ATOM 676 C CA . VAL A 1 95 ? -7.994 -5.261 -1.472 1.00 98.00 95 VAL A CA 1
ATOM 677 C C . VAL A 1 95 ? -7.793 -3.972 -0.691 1.00 98.00 95 VAL A C 1
ATOM 679 O O . VAL A 1 95 ? -8.729 -3.198 -0.552 1.00 98.00 95 VAL A O 1
ATOM 682 N N . VAL A 1 96 ? -6.580 -3.730 -0.202 1.00 96.56 96 VAL A N 1
ATOM 683 C CA . VAL A 1 96 ? -6.208 -2.514 0.535 1.00 96.56 96 VAL A CA 1
ATOM 684 C C . VAL A 1 96 ? -5.187 -1.715 -0.270 1.00 96.56 96 VAL A C 1
ATOM 686 O O . VAL A 1 96 ? -4.201 -2.287 -0.742 1.00 96.56 96 VAL A O 1
ATOM 689 N N . ASP A 1 97 ? -5.426 -0.409 -0.395 1.00 96.00 97 ASP A N 1
ATOM 690 C CA . ASP A 1 97 ? -4.563 0.602 -1.014 1.00 96.00 97 ASP A CA 1
ATOM 691 C C . ASP A 1 97 ? -4.122 0.246 -2.434 1.00 96.00 97 ASP A C 1
ATOM 693 O O . ASP A 1 97 ? -2.928 0.148 -2.718 1.00 96.00 97 ASP A O 1
ATOM 697 N N . ALA A 1 98 ? -5.070 0.004 -3.346 1.00 96.94 98 ALA A N 1
ATOM 698 C CA . ALA A 1 98 ? -4.750 -0.424 -4.706 1.00 96.94 98 ALA A CA 1
ATOM 699 C C . ALA A 1 98 ? -3.920 0.642 -5.454 1.00 96.94 98 ALA A C 1
ATOM 701 O O . ALA A 1 98 ? -4.431 1.688 -5.844 1.00 96.94 98 ALA A O 1
ATOM 702 N N . SER A 1 99 ? -2.639 0.357 -5.697 1.00 93.75 99 SER A N 1
ATOM 703 C CA . SER A 1 99 ? -1.648 1.299 -6.235 1.00 93.75 99 SER A CA 1
ATOM 704 C C . SER A 1 99 ? -1.140 0.961 -7.644 1.00 93.75 99 SER A C 1
ATOM 706 O O . SER A 1 99 ? -0.441 1.772 -8.259 1.00 93.75 99 SER A O 1
ATOM 708 N N . VAL A 1 100 ? -1.480 -0.219 -8.177 1.00 93.94 100 VAL A N 1
ATOM 709 C CA . VAL A 1 100 ? -1.125 -0.663 -9.540 1.00 93.94 100 VAL A CA 1
ATOM 710 C C . VAL A 1 100 ? -2.371 -0.919 -10.395 1.00 93.94 100 VAL A C 1
ATOM 712 O O . VAL A 1 100 ? -3.494 -0.702 -9.948 1.00 93.94 100 VAL A O 1
ATOM 715 N N . ASP A 1 101 ? -2.194 -1.337 -11.650 1.00 94.06 101 ASP A N 1
ATOM 716 C CA . ASP A 1 101 ? -3.309 -1.620 -12.563 1.00 94.06 101 ASP A CA 1
ATOM 717 C C . ASP A 1 101 ? -4.336 -2.596 -11.936 1.00 94.06 101 ASP A C 1
ATOM 719 O O . ASP A 1 101 ? -3.931 -3.673 -11.487 1.00 94.06 101 ASP A O 1
ATOM 723 N N . PRO A 1 102 ? -5.646 -2.260 -11.918 1.00 97.06 102 PRO A N 1
ATOM 724 C CA . PRO A 1 102 ? -6.717 -3.147 -11.463 1.00 97.06 102 PRO A CA 1
ATOM 725 C C . PRO A 1 102 ? -6.633 -4.589 -11.973 1.00 97.06 102 PRO A C 1
ATOM 727 O O . PRO A 1 102 ? -6.917 -5.518 -11.221 1.00 97.06 102 PRO A O 1
ATOM 730 N N . GLU A 1 103 ? -6.204 -4.790 -13.220 1.00 97.38 103 GLU A N 1
ATOM 731 C CA . GLU A 1 103 ? -6.101 -6.118 -13.831 1.00 97.38 103 GLU A CA 1
ATOM 732 C C . GLU A 1 103 ? -5.137 -7.045 -13.079 1.00 97.38 103 GLU A C 1
ATOM 734 O O . GLU A 1 103 ? -5.328 -8.257 -13.036 1.00 97.38 103 GLU A O 1
ATOM 739 N N . ILE A 1 104 ? -4.110 -6.481 -12.441 1.00 97.12 104 ILE A N 1
ATOM 740 C CA . ILE A 1 104 ? -3.143 -7.247 -11.650 1.00 97.12 104 ILE A CA 1
ATOM 741 C C . ILE A 1 104 ? -3.841 -7.873 -10.440 1.00 97.12 104 ILE A C 1
ATOM 743 O O . ILE A 1 104 ? -3.654 -9.060 -10.185 1.00 97.12 104 ILE A O 1
ATOM 747 N N . TYR A 1 105 ? -4.667 -7.107 -9.726 1.00 98.44 105 TYR A N 1
ATOM 748 C CA . TYR A 1 105 ? -5.398 -7.611 -8.561 1.00 98.44 105 TYR A CA 1
ATOM 749 C C . TYR A 1 105 ? -6.426 -8.666 -8.956 1.00 98.44 105 TYR A C 1
ATOM 751 O O . TYR A 1 105 ? -6.513 -9.698 -8.297 1.00 98.44 105 TYR A O 1
ATOM 759 N N . LEU A 1 106 ? -7.165 -8.427 -10.046 1.00 98.50 106 LEU A N 1
ATOM 760 C CA . LEU A 1 106 ? -8.155 -9.371 -10.569 1.00 98.50 106 LEU A CA 1
ATOM 761 C C . LEU A 1 106 ? -7.504 -10.705 -10.940 1.00 98.50 106 LEU A C 1
ATOM 763 O O . LEU A 1 106 ? -7.971 -11.747 -10.492 1.00 98.50 106 LEU A O 1
ATOM 767 N N . ARG A 1 107 ? -6.387 -10.666 -11.677 1.00 98.31 107 ARG A N 1
ATOM 768 C CA . ARG A 1 107 ? -5.644 -11.870 -12.058 1.00 98.31 107 ARG A CA 1
ATOM 769 C C . ARG A 1 107 ? -5.105 -12.623 -10.843 1.00 98.31 107 ARG A C 1
ATOM 771 O O . ARG A 1 107 ? -5.270 -13.833 -10.766 1.00 98.31 107 ARG A O 1
ATOM 778 N N . ILE A 1 108 ? -4.486 -11.929 -9.881 1.00 98.06 108 ILE A N 1
ATOM 779 C CA . ILE A 1 108 ? -3.969 -12.589 -8.668 1.00 98.06 108 ILE A CA 1
ATOM 780 C C . ILE A 1 108 ? -5.117 -13.231 -7.877 1.00 98.06 108 ILE A C 1
ATOM 782 O O . ILE A 1 108 ? -4.966 -14.345 -7.382 1.00 98.06 108 ILE A O 1
ATOM 786 N N . ALA A 1 109 ? -6.256 -12.546 -7.747 1.00 97.56 109 ALA A N 1
ATOM 787 C CA . ALA A 1 109 ? -7.419 -13.093 -7.059 1.00 97.56 109 ALA A CA 1
ATOM 788 C C . ALA A 1 109 ? -7.950 -14.347 -7.774 1.00 97.56 109 ALA A C 1
ATOM 790 O O . ALA A 1 109 ? -8.138 -15.373 -7.126 1.00 97.56 109 ALA A O 1
ATOM 791 N N . GLU A 1 110 ? -8.095 -14.306 -9.101 1.00 97.56 110 GLU A N 1
ATOM 792 C CA . GLU A 1 110 ? -8.516 -15.452 -9.916 1.00 97.56 110 GLU A CA 1
ATOM 793 C C . GLU A 1 110 ? -7.565 -16.650 -9.768 1.00 97.56 110 GLU A C 1
ATOM 795 O O . GLU A 1 110 ? -8.010 -17.755 -9.458 1.00 97.56 110 GLU A O 1
ATOM 800 N N . GLU A 1 111 ? -6.251 -16.428 -9.887 1.00 97.38 111 GLU A N 1
ATOM 801 C CA . GLU A 1 111 ? -5.213 -17.457 -9.708 1.00 97.38 111 GLU A CA 1
ATOM 802 C C . GLU A 1 111 ? -5.264 -18.120 -8.320 1.00 97.38 111 GLU A C 1
ATOM 804 O O . GLU A 1 111 ? -4.847 -19.267 -8.153 1.00 97.38 111 GLU A O 1
ATOM 809 N N . ARG A 1 112 ? -5.779 -17.406 -7.314 1.00 95.44 112 ARG A N 1
ATOM 810 C CA . ARG A 1 112 ? -5.902 -17.867 -5.924 1.00 95.44 112 ARG A CA 1
ATOM 811 C C . ARG A 1 112 ? -7.310 -18.356 -5.575 1.00 95.44 112 ARG A C 1
ATOM 813 O O . ARG A 1 112 ? -7.545 -18.714 -4.424 1.00 95.44 112 ARG A O 1
ATOM 820 N N . GLY A 1 113 ? -8.234 -18.388 -6.540 1.00 96.19 113 GLY A N 1
ATOM 821 C CA . GLY A 1 113 ? -9.625 -18.792 -6.319 1.00 96.19 113 GLY A CA 1
ATOM 822 C C . GLY A 1 113 ? -10.403 -17.834 -5.411 1.00 96.19 113 GLY A C 1
ATOM 823 O O . GLY A 1 113 ? -11.279 -18.272 -4.669 1.00 96.19 113 GLY A O 1
ATOM 824 N N . LEU A 1 114 ? -10.060 -16.545 -5.434 1.00 96.12 114 LEU A N 1
ATOM 825 C CA . LEU A 1 114 ? -10.660 -15.497 -4.617 1.00 96.12 114 LEU A CA 1
ATOM 826 C C . LEU A 1 114 ? -11.576 -14.586 -5.438 1.00 96.12 114 LEU A C 1
ATOM 828 O O . LEU A 1 114 ? -11.266 -14.204 -6.566 1.00 96.12 114 LEU A O 1
ATOM 832 N N . ARG A 1 115 ? -12.661 -14.134 -4.811 1.00 96.31 115 ARG A N 1
ATOM 833 C CA . ARG A 1 115 ? -13.548 -13.085 -5.314 1.00 96.31 115 ARG A CA 1
ATOM 834 C C . ARG A 1 115 ? -13.381 -11.816 -4.485 1.00 96.31 115 ARG A C 1
ATOM 836 O O . ARG A 1 115 ? -13.641 -11.817 -3.287 1.00 96.31 115 ARG A O 1
ATOM 843 N N . ILE A 1 116 ? -12.978 -10.724 -5.130 1.00 97.75 116 ILE A N 1
ATOM 844 C CA . ILE A 1 116 ? -12.824 -9.422 -4.468 1.00 97.75 116 ILE A CA 1
ATOM 845 C C . ILE A 1 116 ? -14.210 -8.821 -4.212 1.00 97.75 116 ILE A C 1
ATOM 847 O O . ILE A 1 116 ? -14.920 -8.508 -5.165 1.00 97.75 116 ILE A O 1
ATOM 851 N N . LEU A 1 117 ? -14.571 -8.645 -2.941 1.00 94.25 117 LEU A N 1
ATOM 852 C CA . LEU A 1 117 ? -15.839 -8.044 -2.503 1.00 94.25 117 LEU A CA 1
ATOM 853 C C . LEU A 1 117 ? -15.687 -6.625 -1.976 1.00 94.25 117 LEU A C 1
ATOM 855 O O . LEU A 1 117 ? -16.622 -5.829 -2.057 1.00 94.25 117 LEU A O 1
ATOM 859 N N . TYR A 1 118 ? -14.501 -6.313 -1.466 1.00 95.31 118 TYR A N 1
ATOM 860 C CA . TYR A 1 118 ? -14.210 -5.052 -0.810 1.00 95.31 118 TYR A CA 1
ATOM 861 C C . TYR A 1 118 ? -12.910 -4.475 -1.350 1.00 95.31 118 TYR A C 1
ATOM 863 O O . TYR A 1 118 ? -11.927 -5.192 -1.545 1.00 95.31 118 TYR A O 1
ATOM 871 N N . VAL A 1 119 ? -12.893 -3.168 -1.580 1.00 97.06 119 VAL A N 1
ATOM 872 C CA . VAL A 1 119 ? -11.675 -2.428 -1.894 1.00 97.06 119 VAL A CA 1
ATOM 873 C C . VAL A 1 119 ? -11.603 -1.216 -0.983 1.00 97.06 119 VAL A C 1
ATOM 875 O O . VAL A 1 119 ? -12.532 -0.414 -0.928 1.00 97.06 119 VAL A O 1
ATOM 878 N N . LEU A 1 120 ? -10.509 -1.097 -0.247 1.00 94.38 120 LEU A N 1
ATOM 879 C 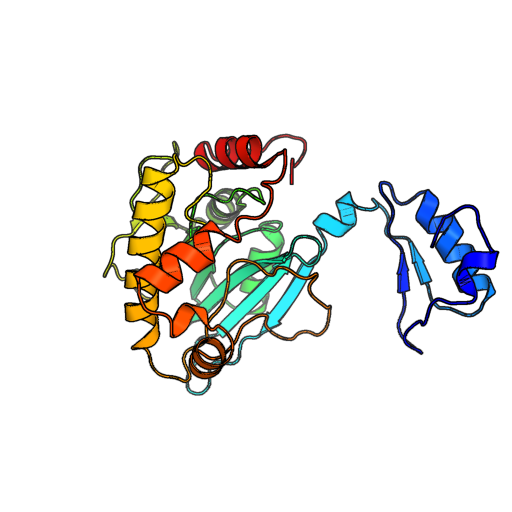CA . LEU A 1 120 ? -10.343 -0.133 0.821 1.00 94.38 120 LEU A CA 1
ATOM 880 C C . LEU A 1 120 ? -9.151 0.765 0.533 1.00 94.38 120 LEU A C 1
ATOM 882 O O . LEU A 1 120 ? -8.084 0.266 0.187 1.00 94.38 120 LEU A O 1
ATOM 886 N N . ASP A 1 121 ? -9.313 2.063 0.764 1.00 94.12 121 ASP A N 1
ATOM 887 C CA . ASP A 1 121 ? -8.173 2.958 0.938 1.00 94.12 121 ASP A CA 1
ATOM 888 C C . ASP A 1 121 ? -8.036 3.317 2.414 1.00 94.12 121 ASP A C 1
ATOM 890 O O . ASP A 1 121 ? -8.985 3.756 3.066 1.00 94.12 121 ASP A O 1
ATOM 894 N N . THR A 1 122 ? -6.831 3.150 2.945 1.00 89.81 122 THR A N 1
ATOM 895 C CA . THR A 1 122 ? -6.497 3.488 4.329 1.00 89.81 122 THR A CA 1
ATOM 896 C C . THR A 1 122 ? -6.591 4.988 4.588 1.00 89.81 122 THR A C 1
ATOM 898 O O . THR A 1 122 ? -6.898 5.409 5.703 1.00 89.81 122 THR A O 1
ATOM 901 N N . HIS A 1 123 ? -6.319 5.800 3.565 1.00 87.75 123 HIS A N 1
ATOM 902 C CA . HIS A 1 123 ? -6.408 7.254 3.576 1.00 87.75 123 HIS A CA 1
ATOM 903 C C . HIS A 1 123 ? -6.433 7.806 2.142 1.00 87.75 123 HIS A C 1
ATOM 905 O O . HIS A 1 123 ? -6.201 7.089 1.172 1.00 87.75 123 HIS A O 1
ATOM 911 N N . VAL A 1 124 ? -6.672 9.113 2.000 1.00 89.56 124 VAL A N 1
ATOM 912 C CA . VAL A 1 124 ? -6.464 9.804 0.720 1.00 89.56 124 VAL A CA 1
ATOM 913 C C . VAL A 1 124 ? -4.961 9.886 0.440 1.00 89.56 124 VAL A C 1
ATOM 915 O O . VAL A 1 124 ? -4.250 10.667 1.080 1.00 89.56 124 VAL A O 1
ATOM 918 N N . HIS A 1 125 ? -4.497 9.086 -0.519 1.00 90.31 125 HIS A N 1
ATOM 919 C CA . HIS A 1 125 ? -3.088 8.997 -0.907 1.00 90.31 125 HIS A CA 1
ATOM 920 C C . HIS A 1 125 ? -2.576 10.302 -1.528 1.00 90.31 125 HIS A C 1
ATOM 922 O O . HIS A 1 125 ? -3.305 11.009 -2.230 1.00 90.31 125 HIS A O 1
ATOM 928 N N . ALA A 1 126 ? -1.306 10.616 -1.274 1.00 87.94 126 ALA A N 1
ATOM 929 C CA . ALA A 1 126 ? -0.644 11.841 -1.742 1.00 87.94 126 ALA A CA 1
ATOM 930 C C . ALA A 1 126 ? 0.584 11.572 -2.631 1.00 87.94 126 ALA A C 1
ATOM 932 O O . ALA A 1 126 ? 1.234 12.500 -3.105 1.00 87.94 126 ALA A O 1
ATOM 933 N N . ASP A 1 127 ? 0.916 10.305 -2.838 1.00 85.81 127 ASP A N 1
ATOM 934 C CA . ASP A 1 127 ? 2.096 9.804 -3.543 1.00 85.81 127 ASP A CA 1
ATOM 935 C C . ASP A 1 127 ? 1.742 8.921 -4.744 1.00 85.81 127 ASP A C 1
ATOM 937 O O . ASP A 1 127 ? 2.550 8.786 -5.665 1.00 85.81 127 ASP A O 1
ATOM 941 N N . HIS A 1 128 ? 0.529 8.367 -4.772 1.00 90.38 128 HIS A N 1
ATOM 942 C CA . HIS A 1 128 ? -0.008 7.639 -5.909 1.00 90.38 128 HIS A CA 1
ATOM 943 C C . HIS A 1 128 ? -1.501 7.916 -6.141 1.00 90.38 128 HIS A C 1
ATOM 945 O O . HIS A 1 128 ? -2.223 8.338 -5.239 1.00 90.38 128 HIS A O 1
ATOM 951 N N . LEU A 1 129 ? -1.971 7.661 -7.365 1.00 93.38 129 LEU A N 1
ATOM 952 C CA . LEU A 1 129 ? -3.389 7.647 -7.693 1.00 93.38 129 LEU A CA 1
ATOM 953 C C . LEU A 1 129 ? -3.968 6.319 -7.231 1.00 93.38 129 LEU A C 1
ATOM 955 O O . LEU A 1 129 ? -3.560 5.268 -7.736 1.00 93.38 129 LEU A O 1
ATOM 959 N N . SER A 1 130 ? -4.928 6.378 -6.314 1.00 95.12 130 SER A N 1
ATOM 960 C CA . SER A 1 130 ? -5.659 5.194 -5.883 1.00 95.12 130 SER A CA 1
ATOM 961 C C . SER A 1 130 ? -6.368 4.573 -7.078 1.00 95.12 130 SER A C 1
ATOM 963 O O . SER A 1 130 ? -7.121 5.236 -7.794 1.00 95.12 130 SER A O 1
ATOM 965 N N . ARG A 1 131 ? -6.149 3.278 -7.300 1.00 96.00 131 ARG A N 1
ATOM 966 C CA . ARG A 1 131 ? -6.874 2.468 -8.283 1.00 96.00 131 ARG A CA 1
ATOM 967 C C . ARG A 1 131 ? -8.073 1.757 -7.661 1.00 96.00 131 ARG A C 1
ATOM 969 O O . ARG A 1 131 ? -8.751 1.014 -8.368 1.00 96.00 131 ARG A O 1
ATOM 976 N N . SER A 1 132 ? -8.393 2.036 -6.396 1.00 95.88 132 SER A N 1
ATOM 977 C CA . SER A 1 132 ? -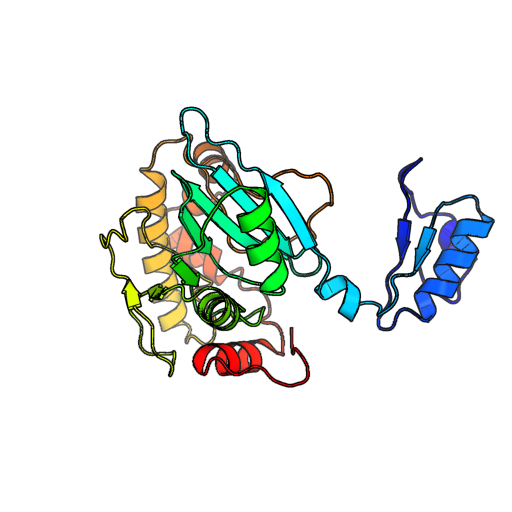9.419 1.329 -5.627 1.00 95.88 132 SER A CA 1
ATOM 978 C C . SER A 1 132 ? -10.808 1.427 -6.259 1.00 95.88 132 SER A C 1
ATOM 980 O O . SER A 1 132 ? -11.475 0.414 -6.454 1.00 95.88 132 SER A O 1
ATOM 982 N N . ARG A 1 133 ? -11.212 2.620 -6.719 1.00 95.75 133 ARG A N 1
ATOM 983 C CA . ARG A 1 133 ? -12.484 2.808 -7.444 1.00 95.75 133 ARG A CA 1
ATOM 984 C C . ARG A 1 133 ? -12.531 2.080 -8.783 1.00 95.75 133 ARG A C 1
ATOM 986 O O . ARG A 1 133 ? -13.560 1.517 -9.145 1.00 95.75 133 ARG A O 1
ATOM 993 N N . ALA A 1 134 ? -11.433 2.129 -9.536 1.00 96.06 134 ALA A N 1
ATOM 994 C CA . ALA A 1 134 ? -11.353 1.482 -10.841 1.00 96.06 134 ALA A CA 1
ATOM 995 C C . ALA A 1 134 ? -11.399 -0.045 -10.696 1.00 96.06 134 ALA A C 1
ATOM 997 O O . ALA A 1 134 ? -12.090 -0.713 -11.462 1.00 96.06 134 ALA A O 1
ATOM 998 N N . LEU A 1 135 ? -10.719 -0.584 -9.682 1.00 98.00 135 LEU A N 1
ATOM 999 C CA . LEU A 1 135 ? -10.786 -1.993 -9.318 1.00 98.00 135 LEU A CA 1
ATOM 1000 C C . LEU A 1 135 ? -12.198 -2.391 -8.893 1.00 98.00 135 LEU A C 1
ATOM 1002 O O . LEU A 1 135 ? -12.763 -3.311 -9.476 1.00 98.00 135 LEU A O 1
ATOM 1006 N N . ALA A 1 136 ? -12.799 -1.651 -7.962 1.00 97.50 136 ALA A N 1
ATOM 1007 C CA . ALA A 1 136 ? -14.145 -1.931 -7.481 1.00 97.50 136 ALA A CA 1
ATOM 1008 C C . ALA A 1 136 ? -15.188 -1.932 -8.607 1.00 97.50 136 ALA A C 1
ATOM 1010 O O . ALA A 1 136 ? -16.011 -2.840 -8.687 1.00 97.50 136 ALA A O 1
ATOM 1011 N N . ALA A 1 137 ? -15.105 -0.983 -9.545 1.00 96.69 137 ALA A N 1
ATOM 1012 C CA . ALA A 1 137 ? -15.983 -0.949 -10.713 1.00 96.69 137 ALA A CA 1
ATOM 1013 C C . ALA A 1 137 ? -15.832 -2.188 -11.617 1.00 96.69 137 ALA A C 1
ATOM 1015 O O . ALA A 1 137 ? -16.813 -2.641 -12.204 1.00 96.69 137 ALA A O 1
ATOM 1016 N N . ARG A 1 138 ? -14.621 -2.751 -11.728 1.00 97.69 138 ARG A N 1
ATOM 1017 C CA . ARG A 1 138 ? -14.332 -3.935 -12.555 1.00 97.69 138 ARG A CA 1
ATOM 1018 C C . ARG A 1 138 ? -14.833 -5.246 -11.943 1.00 97.69 138 ARG A C 1
ATOM 1020 O O . ARG A 1 138 ? -15.142 -6.155 -12.707 1.00 97.69 138 ARG A O 1
ATOM 1027 N N . CYS A 1 139 ? -14.902 -5.354 -10.614 1.00 96.31 139 CYS A N 1
ATOM 1028 C CA . CYS A 1 139 ? -15.366 -6.561 -9.909 1.00 96.31 139 CYS A CA 1
ATOM 1029 C C . CYS A 1 139 ? -16.696 -6.397 -9.158 1.00 96.31 139 CYS A C 1
ATOM 1031 O O . CYS A 1 139 ? -17.127 -7.334 -8.493 1.00 96.31 139 CYS A O 1
ATOM 1033 N N . SER A 1 140 ? -17.352 -5.236 -9.261 1.00 96.31 140 SER A N 1
ATOM 1034 C CA . SER A 1 140 ? -18.554 -4.897 -8.478 1.00 96.31 140 SER A CA 1
ATOM 1035 C C . SER A 1 140 ? -18.347 -4.993 -6.958 1.00 96.31 140 SER A C 1
ATOM 1037 O O . SER A 1 140 ? -19.277 -5.320 -6.225 1.00 96.31 140 SER A O 1
ATOM 1039 N N . ALA A 1 141 ? -17.130 -4.703 -6.491 1.00 95.94 141 ALA A N 1
ATOM 1040 C CA . ALA A 1 141 ? -16.819 -4.616 -5.069 1.00 95.94 141 ALA A CA 1
ATOM 1041 C C . ALA A 1 141 ? -17.298 -3.287 -4.467 1.00 95.94 141 ALA A C 1
ATOM 1043 O O . ALA A 1 141 ? -17.451 -2.280 -5.163 1.00 95.94 141 ALA A O 1
ATOM 1044 N N . GLU A 1 142 ? -17.496 -3.273 -3.153 1.00 95.31 142 GLU A N 1
ATOM 1045 C CA . GLU A 1 142 ? -17.779 -2.055 -2.402 1.00 95.31 142 GLU A CA 1
ATOM 1046 C C . GLU A 1 142 ? -16.477 -1.286 -2.129 1.00 95.31 142 GLU A C 1
ATOM 1048 O O . GLU A 1 142 ? -15.449 -1.877 -1.794 1.00 95.31 142 GLU A O 1
ATOM 1053 N N . VAL A 1 143 ? -16.514 0.041 -2.287 1.00 96.06 143 VAL A N 1
ATOM 1054 C CA . VAL A 1 143 ? -15.392 0.930 -1.952 1.00 96.06 143 VAL A CA 1
ATOM 1055 C C . VAL A 1 143 ? -15.567 1.426 -0.524 1.00 96.06 143 VAL A C 1
ATOM 1057 O O . VAL A 1 143 ? -16.607 2.009 -0.208 1.00 96.06 143 VAL A O 1
ATOM 1060 N N . LEU A 1 144 ? -14.549 1.247 0.315 1.00 94.12 144 LEU A N 1
ATOM 1061 C CA . LEU A 1 144 ? -14.574 1.663 1.714 1.00 94.12 144 LEU A CA 1
ATOM 1062 C C . LEU A 1 144 ? -13.417 2.600 2.036 1.00 94.12 144 LEU A C 1
ATOM 1064 O O . LEU A 1 144 ? -12.292 2.424 1.571 1.00 94.12 144 LEU A O 1
ATOM 1068 N N . LEU A 1 145 ? -13.710 3.603 2.853 1.00 92.38 145 LEU A N 1
ATOM 1069 C CA . LEU A 1 145 ? -12.730 4.532 3.403 1.00 92.38 145 LEU A CA 1
ATOM 1070 C C . LEU A 1 145 ? -13.106 4.829 4.859 1.00 92.38 145 LEU A C 1
ATOM 1072 O O . LEU A 1 145 ? -14.280 4.688 5.218 1.00 92.38 145 LEU A O 1
ATOM 1076 N N . PRO A 1 146 ? -12.157 5.280 5.699 1.00 90.19 146 PRO A N 1
ATOM 1077 C CA . PRO A 1 146 ? -12.491 5.873 6.990 1.00 90.19 146 PRO A CA 1
ATOM 1078 C C . PRO A 1 146 ? -13.575 6.950 6.855 1.00 90.19 146 PRO A C 1
ATOM 1080 O O . PRO A 1 146 ? -13.630 7.643 5.840 1.00 90.19 146 PRO A O 1
ATOM 1083 N N . ASP A 1 147 ? -14.428 7.099 7.868 1.00 87.25 147 ASP A N 1
ATOM 1084 C CA . ASP A 1 147 ? -15.451 8.149 7.909 1.00 87.25 147 ASP A CA 1
ATOM 1085 C C . ASP A 1 147 ? -14.799 9.539 7.811 1.00 87.25 147 ASP A C 1
ATOM 1087 O O . ASP A 1 147 ? -13.981 9.921 8.652 1.00 87.25 147 ASP A O 1
ATOM 1091 N N . GLN A 1 148 ? -15.101 10.258 6.728 1.00 87.56 148 GLN A N 1
ATOM 1092 C CA . GLN A 1 148 ? -14.432 11.497 6.331 1.00 87.56 148 GLN A CA 1
ATOM 1093 C C . GLN A 1 148 ? -15.227 12.239 5.248 1.00 87.56 148 GLN A C 1
ATOM 1095 O O . GLN A 1 148 ? -16.080 11.664 4.575 1.00 87.56 148 GLN A O 1
ATOM 1100 N N . ASP A 1 149 ? -14.904 13.512 5.043 1.00 89.81 149 ASP A N 1
ATOM 1101 C CA . ASP A 1 149 ? -15.640 14.445 4.184 1.00 89.81 149 ASP A CA 1
ATOM 1102 C C . ASP A 1 149 ? -14.825 14.982 2.993 1.00 89.81 149 ASP A C 1
ATOM 1104 O O . ASP A 1 149 ? -15.283 15.877 2.284 1.00 89.81 149 ASP A O 1
ATOM 1108 N N . ARG A 1 150 ? -13.620 14.450 2.739 1.00 90.19 150 ARG A N 1
ATOM 1109 C CA . ARG A 1 150 ? -12.728 14.982 1.692 1.00 90.19 150 ARG A CA 1
ATOM 1110 C C . ARG A 1 150 ? -13.024 14.440 0.300 1.00 90.19 150 ARG A C 1
ATOM 1112 O O . ARG A 1 150 ? -12.757 15.130 -0.680 1.00 90.19 150 ARG A O 1
ATOM 1119 N N . VAL A 1 151 ? -13.517 13.203 0.188 1.00 93.06 151 VAL A N 1
ATOM 1120 C CA . VAL A 1 151 ? -13.805 12.605 -1.127 1.00 93.06 151 VAL A CA 1
ATOM 1121 C C . VAL A 1 151 ? -15.203 12.980 -1.606 1.00 93.06 151 VAL A C 1
ATOM 1123 O O . VAL A 1 151 ? -16.140 13.063 -0.817 1.00 93.06 151 VAL A O 1
ATOM 1126 N N . THR A 1 152 ? -15.362 13.176 -2.914 1.00 94.31 152 THR A N 1
ATOM 1127 C CA . THR A 1 152 ? -16.620 13.645 -3.524 1.00 94.31 152 THR A CA 1
ATOM 1128 C C . THR A 1 152 ? -17.384 12.555 -4.277 1.00 94.31 152 THR A C 1
ATOM 1130 O O . THR A 1 152 ? -18.312 12.856 -5.026 1.00 94.31 152 THR A O 1
ATOM 1133 N N . TYR A 1 153 ? -16.980 11.293 -4.137 1.00 94.06 153 TYR A N 1
ATOM 1134 C CA . TYR A 1 153 ? -17.640 10.132 -4.738 1.00 94.06 153 TYR A CA 1
ATOM 1135 C C . TYR A 1 153 ? -18.256 9.223 -3.668 1.00 94.06 153 TYR A C 1
ATOM 1137 O O . TYR A 1 153 ? -17.839 9.284 -2.515 1.00 94.06 153 TYR A O 1
ATOM 1145 N N . PRO A 1 154 ? -19.223 8.358 -4.029 1.00 94.06 154 PRO A N 1
ATOM 1146 C CA . PRO A 1 154 ? -19.825 7.423 -3.083 1.00 94.06 154 PRO A CA 1
ATOM 1147 C C . PRO A 1 154 ? -18.816 6.396 -2.555 1.00 94.06 154 PRO A C 1
ATOM 1149 O O . PRO A 1 154 ? -18.056 5.816 -3.331 1.00 94.06 154 PRO A O 1
ATOM 1152 N N . PHE A 1 155 ? -18.859 6.146 -1.249 1.00 95.00 155 PHE A N 1
ATOM 1153 C CA . PHE A 1 155 ? -18.130 5.083 -0.558 1.00 95.00 155 PHE A CA 1
ATOM 1154 C C . PHE A 1 155 ? -18.896 4.678 0.709 1.00 95.00 155 PHE A C 1
ATOM 1156 O O . PHE A 1 155 ? -19.730 5.442 1.204 1.00 95.00 155 PHE A O 1
ATOM 1163 N N . ARG A 1 156 ? -18.601 3.496 1.252 1.00 94.06 156 ARG A N 1
ATOM 1164 C CA . ARG A 1 156 ? -19.049 3.103 2.590 1.00 94.06 156 ARG A CA 1
ATOM 1165 C C . ARG A 1 156 ? -18.045 3.591 3.627 1.00 94.06 156 ARG A C 1
ATOM 1167 O O . ARG A 1 156 ? -16.883 3.189 3.614 1.00 94.06 156 ARG A O 1
ATOM 1174 N N . ALA A 1 157 ? -18.507 4.460 4.518 1.00 91.44 157 ALA A N 1
ATOM 1175 C CA . ALA A 1 157 ? -17.704 4.983 5.614 1.00 91.44 157 ALA A CA 1
ATOM 1176 C C . ALA A 1 157 ? -17.434 3.908 6.675 1.00 91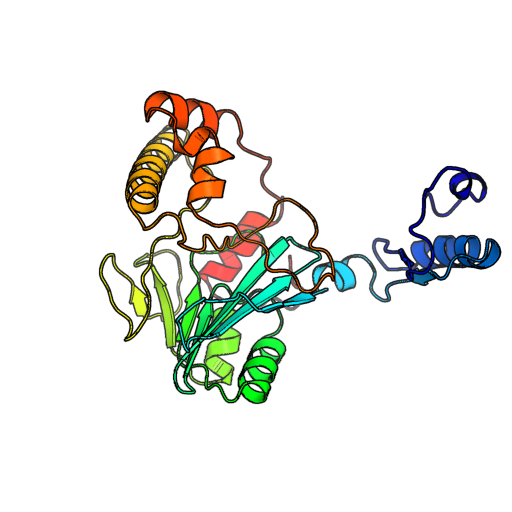.44 157 ALA A C 1
ATOM 1178 O O . ALA A 1 157 ? -18.350 3.180 7.062 1.00 91.44 157 ALA A O 1
ATOM 1179 N N . LEU A 1 158 ? -16.189 3.855 7.150 1.00 87.00 158 LEU A N 1
ATOM 1180 C CA . LEU A 1 158 ? -15.732 2.989 8.234 1.00 87.00 158 LEU A CA 1
ATOM 1181 C C . LEU A 1 158 ? -15.407 3.793 9.485 1.00 87.00 158 LEU A C 1
ATOM 1183 O O . LEU A 1 158 ? -14.642 4.759 9.446 1.00 87.00 158 LEU A O 1
ATOM 1187 N N . ARG A 1 159 ? -15.951 3.354 10.613 1.00 84.06 159 ARG A N 1
ATOM 1188 C CA . ARG A 1 159 ? -15.734 3.917 11.944 1.00 84.06 159 ARG A CA 1
ATOM 1189 C C . ARG A 1 159 ? -14.942 2.951 12.815 1.00 84.06 159 ARG A C 1
ATOM 1191 O O . ARG A 1 159 ? -14.855 1.757 12.547 1.00 84.06 159 ARG A O 1
ATOM 1198 N N . GLU A 1 160 ? -14.342 3.481 13.876 1.00 73.25 160 GLU A N 1
ATOM 1199 C CA . GLU A 1 160 ? -13.683 2.658 14.894 1.00 73.25 160 GLU A CA 1
ATOM 1200 C C . GLU A 1 160 ? -14.667 1.608 15.436 1.00 73.25 160 GLU A C 1
ATOM 1202 O O . GLU A 1 160 ? -15.785 1.941 15.831 1.00 73.25 160 GLU A O 1
ATOM 1207 N N . GLY A 1 161 ? -14.241 0.344 15.457 1.00 68.19 161 GLY A N 1
ATOM 1208 C CA . GLY A 1 161 ? -15.072 -0.780 15.891 1.00 68.19 161 GLY A CA 1
ATOM 1209 C C . GLY A 1 161 ? -16.019 -1.333 14.824 1.00 68.19 161 GLY A C 1
ATOM 1210 O O . GLY A 1 161 ? -16.626 -2.377 15.070 1.00 68.19 161 GLY A O 1
ATOM 1211 N N . ASP A 1 162 ? -16.114 -0.708 13.643 1.00 68.69 162 ASP A N 1
ATOM 1212 C CA . ASP A 1 162 ? -16.827 -1.315 12.524 1.00 68.69 162 ASP A CA 1
ATOM 1213 C C . ASP A 1 162 ? -16.151 -2.635 12.149 1.00 68.69 162 ASP A C 1
ATOM 1215 O O . ASP A 1 162 ? -14.930 -2.733 12.003 1.00 68.69 162 ASP A O 1
ATOM 1219 N N . SER A 1 163 ? -16.983 -3.655 11.975 1.00 55.78 163 SER A N 1
ATOM 1220 C CA . SER A 1 163 ? -16.597 -4.919 11.366 1.00 55.78 163 SER A CA 1
ATOM 1221 C C . SER A 1 163 ? -17.238 -4.992 9.985 1.00 55.78 163 SER A C 1
ATOM 1223 O O . SER A 1 163 ? -18.436 -4.757 9.825 1.00 55.78 163 SER A O 1
ATOM 1225 N N . ILE A 1 164 ? -16.432 -5.280 8.967 1.00 54.94 164 ILE A N 1
ATOM 1226 C CA . ILE A 1 164 ? -16.905 -5.513 7.596 1.00 54.94 164 ILE A CA 1
ATOM 1227 C C . ILE A 1 164 ? -16.941 -7.022 7.356 1.00 54.94 164 ILE A C 1
ATOM 1229 O O . ILE A 1 164 ? -16.211 -7.504 6.513 1.00 54.94 164 ILE A O 1
ATOM 1233 N N . ASP A 1 165 ? -17.641 -7.809 8.171 1.00 39.97 165 ASP A N 1
ATOM 1234 C CA . ASP A 1 165 ? -17.588 -9.289 8.154 1.00 39.97 165 ASP A CA 1
ATOM 1235 C C . ASP A 1 165 ? -16.170 -9.943 8.207 1.00 39.97 165 ASP A C 1
ATOM 1237 O O . ASP A 1 165 ? -16.054 -11.148 8.407 1.00 39.97 165 ASP A O 1
ATOM 1241 N N . THR A 1 166 ? -15.068 -9.181 8.138 1.00 32.34 166 THR A N 1
ATOM 1242 C CA . THR A 1 166 ? -13.689 -9.425 8.581 1.00 32.34 166 THR A CA 1
ATOM 1243 C C . THR A 1 166 ? -12.821 -8.169 8.326 1.00 32.34 166 THR A C 1
ATOM 1245 O O . THR A 1 166 ? -12.728 -7.680 7.206 1.00 32.34 166 THR A O 1
ATOM 1248 N N . LEU A 1 167 ? -12.121 -7.727 9.386 1.00 31.94 167 LEU A N 1
ATOM 1249 C CA . LEU A 1 167 ? -11.004 -6.752 9.480 1.00 31.94 167 LEU A CA 1
ATOM 1250 C C . LEU A 1 167 ? -11.299 -5.241 9.668 1.00 31.94 167 LEU A C 1
ATOM 1252 O O . LEU A 1 167 ? -12.212 -4.664 9.088 1.00 31.94 167 LEU A O 1
ATOM 1256 N N . PHE A 1 168 ? -10.480 -4.646 10.555 1.00 35.19 168 PHE A N 1
ATOM 1257 C CA . PHE A 1 168 ? -10.644 -3.366 11.268 1.00 35.19 168 PHE A CA 1
ATOM 1258 C C . PHE A 1 168 ? -9.898 -2.171 10.634 1.00 35.19 168 PHE A C 1
ATOM 1260 O O . PHE A 1 168 ? -8.889 -2.379 9.955 1.00 35.19 168 PHE A O 1
ATOM 1267 N N . PRO A 1 169 ? -10.306 -0.917 10.939 1.00 38.03 169 PRO A N 1
ATOM 1268 C CA . PRO A 1 169 ? -9.628 0.299 10.498 1.00 38.03 169 PRO A CA 1
ATOM 1269 C C . PRO A 1 169 ? -8.675 0.878 11.558 1.00 38.03 169 PRO A C 1
ATOM 1271 O O . PRO A 1 169 ? -8.880 0.736 12.761 1.00 38.03 169 PRO A O 1
ATOM 1274 N N . GLY A 1 170 ? -7.657 1.605 11.092 1.00 34.03 170 GLY A N 1
ATOM 1275 C CA . GLY A 1 170 ? -6.763 2.391 11.943 1.00 34.03 170 GLY A CA 1
ATOM 1276 C C . GLY A 1 170 ? -5.453 2.747 11.249 1.00 34.03 170 GLY A C 1
ATOM 1277 O O . GLY A 1 170 ? -4.396 2.281 11.659 1.00 34.03 170 GLY A O 1
ATOM 1278 N N . ALA A 1 171 ? -5.501 3.547 10.182 1.00 35.59 171 ALA A N 1
ATOM 1279 C CA . ALA A 1 171 ? -4.291 4.058 9.547 1.00 35.59 171 ALA A CA 1
ATOM 1280 C C . ALA A 1 171 ? -3.974 5.459 10.061 1.00 35.59 171 ALA A C 1
ATOM 1282 O O . ALA A 1 171 ? -4.839 6.335 10.097 1.00 35.59 171 ALA A O 1
ATOM 1283 N N . VAL A 1 172 ? -2.714 5.686 10.424 1.00 39.47 172 VAL A N 1
ATOM 1284 C CA . VAL A 1 172 ? -2.227 7.029 10.720 1.00 39.47 172 VAL A CA 1
ATOM 1285 C C . VAL A 1 172 ? -1.173 7.398 9.691 1.00 39.47 172 VAL A C 1
ATOM 1287 O O . VAL A 1 172 ? -0.044 6.913 9.723 1.00 39.47 172 VAL A O 1
ATOM 1290 N N . GLY A 1 173 ? -1.577 8.240 8.741 1.00 49.88 173 GLY A N 1
ATOM 1291 C CA . GLY A 1 173 ? -0.666 8.889 7.806 1.00 49.88 173 GLY A CA 1
ATOM 1292 C C . GLY A 1 173 ? 0.138 10.010 8.472 1.00 49.88 173 GLY A C 1
ATOM 1293 O O . GLY A 1 173 ? -0.034 10.333 9.649 1.00 49.88 173 GLY A O 1
ATOM 1294 N N . ARG A 1 174 ? 1.019 10.637 7.690 1.00 57.25 174 ARG A N 1
ATOM 1295 C CA . ARG A 1 174 ? 1.826 11.789 8.118 1.00 57.25 174 ARG A CA 1
ATOM 1296 C C . ARG A 1 174 ? 0.944 12.912 8.709 1.00 57.25 174 ARG A C 1
ATOM 1298 O O . ARG A 1 174 ? 0.012 13.352 8.031 1.00 57.25 174 ARG A O 1
ATOM 1305 N N . PRO A 1 175 ? 1.216 13.414 9.930 1.00 53.75 175 PRO A N 1
ATOM 1306 C CA . PRO A 1 175 ? 0.377 14.433 10.576 1.00 53.75 175 PRO A CA 1
ATOM 1307 C C . PRO A 1 175 ? 0.489 15.822 9.919 1.00 53.75 175 PRO A C 1
ATOM 1309 O O . PRO A 1 175 ? -0.348 16.692 10.154 1.00 53.75 175 PRO A O 1
ATOM 1312 N N . ASP A 1 176 ? 1.513 16.044 9.102 1.00 52.50 176 ASP A N 1
ATOM 1313 C CA . ASP A 1 176 ? 1.969 17.346 8.613 1.00 52.50 176 ASP A CA 1
ATOM 1314 C C . ASP A 1 176 ? 1.384 17.770 7.261 1.00 52.50 176 ASP A C 1
ATOM 1316 O O . ASP A 1 176 ? 1.411 18.961 6.949 1.00 52.50 176 ASP A O 1
ATOM 1320 N N . LEU A 1 177 ? 0.829 16.848 6.462 1.00 57.97 177 LEU A N 1
ATOM 1321 C CA . LEU A 1 177 ? 0.350 17.185 5.118 1.00 57.97 177 LEU A CA 1
ATOM 1322 C C . LEU A 1 177 ? -0.707 18.307 5.186 1.00 57.97 177 LEU A C 1
ATOM 1324 O O . LEU A 1 177 ? -1.805 18.122 5.724 1.00 57.97 177 LEU A O 1
ATOM 1328 N N . ALA A 1 178 ? -0.320 19.476 4.658 1.00 54.22 178 ALA A N 1
ATOM 1329 C CA . ALA A 1 178 ? -1.091 20.721 4.596 1.00 54.22 178 ALA A CA 1
ATOM 1330 C C . ALA A 1 178 ? -1.620 21.267 5.947 1.00 54.22 178 ALA A C 1
ATOM 1332 O O . ALA A 1 178 ? -2.636 21.959 5.967 1.00 54.22 178 ALA A O 1
ATOM 1333 N N . ALA A 1 179 ? -0.957 20.975 7.074 1.00 60.25 179 ALA A N 1
ATOM 1334 C CA . ALA A 1 179 ? -1.375 21.428 8.408 1.00 60.25 179 ALA A CA 1
ATOM 1335 C C . ALA A 1 179 ? -0.607 22.665 8.908 1.00 60.25 179 ALA A C 1
ATOM 1337 O O . ALA A 1 179 ? 0.598 22.790 8.700 1.00 60.25 179 ALA A O 1
ATOM 1338 N N . SER A 1 180 ? -1.286 23.549 9.650 1.00 74.19 180 SER A N 1
ATOM 1339 C CA . SER A 1 180 ? -0.614 24.534 10.509 1.00 74.19 180 SER A CA 1
ATOM 1340 C C . SER A 1 180 ? 0.211 23.832 11.597 1.00 74.19 180 SER A C 1
ATOM 1342 O O . SER A 1 180 ? -0.062 22.681 11.943 1.00 74.19 180 SER A O 1
ATOM 1344 N N . SER A 1 181 ? 1.186 24.518 12.201 1.00 78.44 181 SER A N 1
ATOM 1345 C CA . SER A 1 181 ? 2.008 23.940 13.280 1.00 78.44 181 SER A CA 1
ATOM 1346 C C . SER A 1 181 ? 1.170 23.398 14.447 1.00 78.44 181 SER A C 1
ATOM 1348 O O . SER A 1 181 ? 1.492 22.359 15.023 1.00 78.44 181 SER A O 1
ATOM 1350 N N . GLU A 1 182 ? 0.063 24.069 14.770 1.00 79.38 182 GLU A N 1
ATOM 1351 C CA . GLU A 1 182 ? -0.883 23.634 15.802 1.00 79.38 182 GLU A CA 1
ATOM 1352 C C . GLU A 1 182 ? -1.644 22.367 15.380 1.00 79.38 182 GLU A C 1
ATOM 1354 O O . GLU A 1 182 ? -1.740 21.406 16.146 1.00 79.38 182 GLU A O 1
ATOM 1359 N N . GLN A 1 183 ? -2.130 22.321 14.135 1.00 76.19 183 GLN A N 1
ATOM 1360 C CA . GLN A 1 183 ? -2.804 21.145 13.581 1.00 76.19 183 GLN A CA 1
ATOM 1361 C C . GLN A 1 183 ? -1.862 19.938 13.499 1.00 76.19 183 GLN A C 1
ATOM 1363 O O . GLN A 1 183 ? -2.267 18.826 13.841 1.00 76.19 183 GLN A O 1
ATOM 1368 N N . ALA A 1 184 ? -0.607 20.149 13.095 1.00 76.25 184 ALA A N 1
ATOM 1369 C CA . ALA A 1 184 ? 0.413 19.109 13.033 1.00 76.25 184 ALA A CA 1
ATOM 1370 C C . ALA A 1 184 ? 0.701 18.535 14.426 1.00 76.25 184 ALA A C 1
ATOM 1372 O O . ALA A 1 184 ? 0.710 17.316 14.598 1.00 76.25 184 ALA A O 1
ATOM 1373 N N . ARG A 1 185 ? 0.842 19.396 15.446 1.00 82.06 185 ARG A N 1
ATOM 1374 C CA . ARG A 1 185 ? 1.012 18.966 16.841 1.00 82.06 185 ARG A CA 1
ATOM 1375 C C . ARG A 1 185 ? -0.201 18.176 17.339 1.00 82.06 185 ARG A C 1
ATOM 1377 O O . ARG A 1 185 ? -0.031 17.077 17.855 1.00 82.06 185 ARG A O 1
ATOM 1384 N N . LYS A 1 186 ? -1.429 18.664 17.124 1.00 77.00 186 LYS A N 1
ATOM 1385 C CA . LYS A 1 186 ? -2.655 17.936 17.504 1.00 77.00 186 LYS A CA 1
ATOM 1386 C C . LYS A 1 186 ? -2.728 16.551 16.850 1.00 77.00 186 LYS A C 1
ATOM 1388 O O . LYS A 1 186 ? -3.059 15.571 17.512 1.00 77.00 186 LYS A O 1
ATOM 1393 N N . ARG A 1 187 ? -2.398 16.453 15.560 1.00 78.38 187 ARG A N 1
ATOM 1394 C CA . ARG A 1 187 ? -2.349 15.175 14.834 1.00 78.38 187 ARG A CA 1
ATOM 1395 C C . ARG A 1 187 ? -1.241 14.253 15.358 1.00 78.38 187 ARG A C 1
ATOM 1397 O O . ARG A 1 187 ? -1.457 13.049 15.419 1.00 78.38 187 ARG A O 1
ATOM 1404 N N . ALA A 1 188 ? -0.102 14.796 15.791 1.00 79.19 188 ALA A N 1
ATOM 1405 C CA . ALA A 1 188 ? 0.964 14.023 16.429 1.00 79.19 188 ALA A CA 1
ATOM 1406 C C . ALA A 1 188 ? 0.513 13.389 17.760 1.00 79.19 188 ALA A C 1
ATOM 1408 O O . ALA A 1 188 ? 0.788 12.214 17.986 1.00 79.19 188 ALA A O 1
ATOM 1409 N N . HIS A 1 189 ? -0.246 14.113 18.591 1.00 80.94 189 HIS A N 1
ATOM 1410 C CA . HIS A 1 189 ? -0.849 13.555 19.812 1.00 80.94 189 HIS A CA 1
ATOM 1411 C C . HIS A 1 189 ? -1.816 12.395 19.499 1.00 80.94 189 HIS A C 1
ATOM 1413 O O . HIS A 1 189 ? -1.732 11.321 20.093 1.00 80.94 189 HIS A O 1
ATOM 1419 N N . LEU A 1 190 ? -2.691 12.560 18.498 1.00 78.19 190 LEU A N 1
ATOM 1420 C CA . LEU A 1 190 ? -3.611 11.495 18.062 1.00 78.19 190 LEU A CA 1
ATOM 1421 C C . LEU A 1 190 ? -2.875 10.258 17.520 1.00 78.19 190 LEU A C 1
ATOM 1423 O O . LEU A 1 190 ? -3.291 9.121 17.765 1.00 78.19 190 LEU A O 1
ATOM 1427 N N . LEU A 1 191 ? -1.775 10.474 16.794 1.00 78.88 191 LEU A N 1
ATOM 1428 C CA . LEU A 1 191 ? -0.908 9.398 16.327 1.00 78.88 191 LEU A CA 1
ATOM 1429 C C . LEU A 1 191 ? -0.284 8.649 17.508 1.00 78.88 191 LEU A C 1
ATOM 1431 O O . LEU A 1 191 ? -0.362 7.423 17.532 1.00 78.88 191 LEU A O 1
ATOM 1435 N N . HIS A 1 192 ? 0.277 9.355 18.497 1.00 83.25 192 HIS A N 1
ATOM 1436 C CA . HIS A 1 192 ? 0.852 8.726 19.692 1.00 83.25 192 HIS A CA 1
ATOM 1437 C C . HIS A 1 192 ? -0.172 7.838 20.401 1.00 83.25 192 HIS A C 1
ATOM 1439 O O . HIS A 1 192 ? 0.087 6.651 20.594 1.00 83.25 192 HIS A O 1
ATOM 1445 N N . ALA A 1 193 ? -1.370 8.361 20.673 1.00 78.44 193 ALA A N 1
ATOM 1446 C CA . ALA A 1 193 ? -2.449 7.599 21.300 1.00 78.44 193 ALA A CA 1
ATOM 1447 C C . ALA A 1 193 ? -2.836 6.343 20.494 1.00 78.44 193 ALA A C 1
ATOM 1449 O O . ALA A 1 193 ? -3.131 5.290 21.060 1.00 78.44 193 ALA A O 1
ATOM 1450 N N . THR A 1 194 ? -2.808 6.421 19.163 1.00 77.25 194 THR A N 1
ATOM 1451 C CA . THR A 1 194 ? -3.076 5.267 18.292 1.00 77.25 194 THR A CA 1
ATOM 1452 C C . THR A 1 194 ? -1.955 4.233 18.351 1.00 77.25 194 THR A C 1
ATOM 1454 O O . THR A 1 194 ? -2.237 3.042 18.466 1.00 77.25 194 THR A O 1
ATOM 1457 N N . LEU A 1 195 ? -0.692 4.663 18.368 1.00 79.38 195 LEU A N 1
ATOM 1458 C CA . LEU A 1 195 ? 0.448 3.758 18.530 1.00 79.38 195 LEU A CA 1
ATOM 1459 C C . LEU A 1 195 ? 0.436 3.055 19.893 1.00 79.38 195 LEU A C 1
ATOM 1461 O O . LEU A 1 195 ? 0.758 1.872 19.951 1.00 79.38 195 LEU A O 1
ATOM 1465 N N . GLN A 1 196 ? 0.000 3.731 20.963 1.00 82.69 196 GLN A N 1
ATOM 1466 C CA . GLN A 1 196 ? -0.165 3.100 22.279 1.00 82.69 196 GLN A CA 1
ATOM 1467 C C . GLN A 1 196 ? -1.238 2.002 22.272 1.00 82.69 196 GLN A C 1
ATOM 1469 O O . GLN A 1 196 ? -1.063 0.983 22.933 1.00 82.69 196 GLN A O 1
ATOM 1474 N N . ARG A 1 197 ? -2.324 2.167 21.501 1.00 82.75 197 ARG A N 1
ATOM 1475 C CA . ARG A 1 197 ? -3.333 1.109 21.302 1.00 82.75 197 ARG A CA 1
ATOM 1476 C C . ARG A 1 197 ? -2.759 -0.067 20.511 1.00 82.75 197 ARG A C 1
ATOM 1478 O O . ARG A 1 197 ? -2.902 -1.209 20.931 1.00 82.75 197 ARG A O 1
ATOM 1485 N N . ILE A 1 198 ? -2.058 0.206 19.408 1.00 81.75 198 ILE A N 1
ATOM 1486 C CA . ILE A 1 198 ? -1.408 -0.831 18.587 1.00 81.75 198 ILE A CA 1
ATOM 1487 C C . ILE A 1 198 ? -0.380 -1.619 19.408 1.00 81.75 198 ILE A C 1
ATOM 1489 O O . ILE A 1 198 ? -0.305 -2.836 19.280 1.00 81.75 198 ILE A O 1
ATOM 1493 N N . ALA A 1 199 ? 0.372 -0.956 20.291 1.00 83.62 199 ALA A N 1
ATOM 1494 C CA . ALA A 1 199 ? 1.372 -1.593 21.147 1.00 83.62 199 ALA A CA 1
ATOM 1495 C C . ALA A 1 199 ? 0.790 -2.599 22.162 1.00 83.62 199 ALA A C 1
ATOM 1497 O O . ALA A 1 199 ? 1.549 -3.373 22.740 1.00 83.62 199 ALA A O 1
ATOM 1498 N N . GLN A 1 200 ? -0.532 -2.605 22.373 1.00 88.19 200 GLN A N 1
ATOM 1499 C CA . GLN A 1 200 ? -1.228 -3.570 23.233 1.00 88.19 200 GLN A CA 1
ATOM 1500 C C . GLN A 1 200 ? -1.653 -4.846 22.490 1.00 88.19 200 GLN A C 1
ATOM 1502 O O . GLN A 1 200 ? -2.106 -5.795 23.130 1.00 88.19 200 GLN A O 1
ATOM 1507 N N . LEU A 1 201 ? -1.528 -4.886 21.158 1.00 88.94 201 LEU A N 1
ATOM 1508 C CA . LEU A 1 201 ? -1.779 -6.096 20.378 1.00 88.94 201 LEU A CA 1
ATOM 1509 C C . LEU A 1 201 ? -0.720 -7.165 20.673 1.00 88.94 201 LEU A C 1
ATOM 1511 O O . LEU A 1 201 ? 0.350 -6.890 21.223 1.00 88.94 201 LEU A O 1
ATOM 1515 N N . ALA A 1 202 ? -1.013 -8.405 20.284 1.00 91.25 202 ALA A N 1
ATOM 1516 C CA . ALA A 1 202 ? -0.114 -9.517 20.546 1.00 91.25 202 ALA A CA 1
ATOM 1517 C C . ALA A 1 202 ? 1.257 -9.304 19.855 1.00 91.25 202 ALA A C 1
ATOM 1519 O O . ALA A 1 202 ? 1.285 -8.830 18.712 1.00 91.25 202 ALA A O 1
ATOM 1520 N N . PRO A 1 203 ? 2.396 -9.633 20.494 1.00 92.00 203 PRO A N 1
ATOM 1521 C CA . PRO A 1 203 ? 3.736 -9.327 19.973 1.00 92.00 203 PRO A CA 1
ATOM 1522 C C . PRO A 1 203 ? 4.035 -9.913 18.582 1.00 92.00 203 PRO A C 1
ATOM 1524 O O . PRO A 1 203 ? 4.811 -9.347 17.811 1.00 92.00 203 PRO A O 1
ATOM 1527 N N . GLU A 1 204 ? 3.413 -11.039 18.252 1.00 90.88 204 GLU A N 1
ATOM 1528 C CA . GLU A 1 204 ? 3.482 -11.733 16.970 1.00 90.88 204 GLU A CA 1
ATOM 1529 C C . GLU A 1 204 ? 2.570 -11.132 15.890 1.00 90.88 204 GLU A C 1
ATOM 1531 O O . GLU A 1 204 ? 2.557 -11.617 14.761 1.00 90.88 204 GLU A O 1
ATOM 1536 N N . THR A 1 205 ? 1.820 -10.073 16.184 1.00 90.19 205 THR A N 1
ATOM 1537 C CA . THR A 1 205 ? 0.977 -9.397 15.190 1.00 90.19 205 THR A CA 1
ATOM 1538 C C . THR A 1 205 ? 1.836 -8.873 14.041 1.00 90.19 205 THR A C 1
ATOM 1540 O O . THR A 1 205 ? 2.871 -8.241 14.262 1.00 90.19 205 THR A O 1
ATOM 1543 N N . TRP A 1 206 ? 1.418 -9.135 12.803 1.00 91.38 206 TRP A N 1
ATOM 1544 C CA . TRP A 1 206 ? 2.041 -8.533 11.627 1.00 91.38 206 TRP A CA 1
ATOM 1545 C C . TRP A 1 206 ? 1.695 -7.047 11.542 1.00 91.38 206 TRP A C 1
ATOM 1547 O O . TRP A 1 206 ? 0.526 -6.672 11.563 1.00 91.38 206 TRP A O 1
ATOM 1557 N N . ILE A 1 207 ? 2.718 -6.216 11.373 1.00 90.00 207 ILE A N 1
ATOM 1558 C CA . ILE A 1 207 ? 2.597 -4.811 11.003 1.00 90.00 207 ILE A CA 1
ATOM 1559 C C . ILE A 1 207 ? 2.961 -4.693 9.525 1.00 90.00 207 ILE A C 1
ATOM 1561 O O . ILE A 1 207 ? 4.110 -4.907 9.125 1.00 90.00 207 ILE A O 1
ATOM 1565 N N . LEU A 1 208 ? 1.946 -4.382 8.722 1.00 91.25 208 LEU A N 1
ATOM 1566 C CA . LEU A 1 208 ? 2.007 -4.294 7.268 1.00 91.25 208 LEU A CA 1
ATOM 1567 C C . LEU A 1 208 ? 1.788 -2.825 6.853 1.00 91.25 208 LEU A C 1
ATOM 1569 O O . LEU A 1 208 ? 0.674 -2.324 6.990 1.00 91.25 208 LEU A O 1
ATOM 1573 N N . PRO A 1 209 ? 2.841 -2.101 6.430 1.00 90.75 209 PRO A N 1
ATOM 1574 C CA . PRO A 1 209 ? 2.756 -0.670 6.146 1.00 90.75 209 PRO A CA 1
ATOM 1575 C C . PRO A 1 209 ? 2.240 -0.381 4.732 1.00 90.75 209 PRO A C 1
ATOM 1577 O O . PRO A 1 209 ? 2.493 -1.136 3.810 1.00 90.75 209 PRO A O 1
ATOM 1580 N N . CYS A 1 210 ? 1.635 0.782 4.501 1.00 87.31 210 CYS A N 1
ATOM 1581 C CA . CYS A 1 210 ? 1.216 1.186 3.148 1.00 87.31 210 CYS A CA 1
ATOM 1582 C C . CYS A 1 210 ? 2.396 1.625 2.256 1.00 87.31 210 CYS A C 1
ATOM 1584 O O . CYS A 1 210 ? 2.258 1.694 1.037 1.00 87.31 210 CYS A O 1
ATOM 1586 N N . HIS A 1 211 ? 3.552 1.947 2.855 1.00 85.94 211 HIS A N 1
ATOM 1587 C CA . HIS A 1 211 ? 4.718 2.477 2.147 1.00 85.94 211 HIS A CA 1
ATOM 1588 C C . HIS A 1 211 ? 6.054 1.998 2.728 1.00 85.94 211 HIS A C 1
ATOM 1590 O O . HIS A 1 211 ? 6.179 1.773 3.933 1.00 85.94 211 HIS A O 1
ATOM 1596 N N . THR A 1 212 ? 7.076 1.928 1.872 1.00 84.38 212 THR A N 1
ATOM 1597 C CA . THR A 1 212 ? 8.491 1.801 2.247 1.00 84.38 212 THR A CA 1
ATOM 1598 C C . THR A 1 212 ? 9.269 3.053 1.847 1.00 84.38 212 THR A C 1
ATOM 1600 O O . THR A 1 212 ? 8.981 3.692 0.838 1.00 84.38 212 THR A O 1
ATOM 1603 N N . SER A 1 213 ? 10.295 3.405 2.625 1.00 75.19 213 SER A N 1
ATOM 1604 C CA . SER A 1 213 ? 11.221 4.500 2.292 1.00 75.19 213 SER A CA 1
ATOM 1605 C C . SER A 1 213 ? 12.316 4.092 1.304 1.00 75.19 213 SER A C 1
ATOM 1607 O O . SER A 1 213 ? 13.030 4.949 0.787 1.00 75.19 213 SER A O 1
ATOM 1609 N N . GLU A 1 214 ? 12.468 2.792 1.057 1.00 78.56 214 GLU A N 1
ATOM 1610 C CA . GLU A 1 214 ? 13.489 2.222 0.181 1.00 78.56 214 GLU A CA 1
ATOM 1611 C C . GLU A 1 214 ? 12.849 1.470 -0.994 1.00 78.56 214 GLU A C 1
ATOM 1613 O O . GLU A 1 214 ? 11.746 0.926 -0.842 1.00 78.56 214 GLU A O 1
ATOM 1618 N N . PRO A 1 215 ? 13.521 1.414 -2.163 1.00 78.81 215 PRO A N 1
ATOM 1619 C CA . PRO A 1 215 ? 13.092 0.573 -3.273 1.00 78.81 215 PRO A CA 1
ATOM 1620 C C . PRO A 1 215 ? 12.953 -0.890 -2.854 1.00 78.81 215 PRO A C 1
ATOM 1622 O O . PRO A 1 215 ? 13.788 -1.429 -2.130 1.00 78.81 215 PRO A O 1
ATOM 1625 N N . ILE A 1 216 ? 11.916 -1.549 -3.361 1.00 86.06 216 ILE A N 1
ATOM 1626 C CA . ILE A 1 216 ? 11.577 -2.910 -2.942 1.00 86.06 216 ILE A CA 1
ATOM 1627 C C . ILE A 1 216 ? 12.293 -3.937 -3.832 1.00 86.06 216 ILE A C 1
ATOM 1629 O O . ILE A 1 216 ? 12.097 -3.919 -5.050 1.00 86.06 216 ILE A O 1
ATOM 1633 N N . PRO A 1 217 ? 13.080 -4.871 -3.273 1.00 85.75 217 PRO A N 1
ATOM 1634 C CA . PRO A 1 217 ? 13.739 -5.909 -4.061 1.00 85.75 217 PRO A CA 1
ATOM 1635 C C . PRO A 1 217 ? 12.745 -6.908 -4.680 1.00 85.75 217 PRO A C 1
ATOM 1637 O O . PRO A 1 217 ? 11.632 -7.116 -4.198 1.00 85.75 217 PRO A O 1
ATOM 1640 N N . PHE A 1 218 ? 13.168 -7.581 -5.753 1.00 87.19 218 PHE A N 1
ATOM 1641 C CA . PHE A 1 218 ? 12.431 -8.688 -6.385 1.00 87.19 218 PHE A CA 1
ATOM 1642 C C . PHE A 1 218 ? 12.746 -10.031 -5.710 1.00 87.19 218 PHE A C 1
ATOM 1644 O O . PHE A 1 218 ? 13.088 -11.009 -6.365 1.00 87.19 218 PHE A O 1
ATOM 1651 N N . ASP A 1 219 ? 12.670 -10.070 -4.382 1.00 89.38 219 ASP A N 1
ATOM 1652 C CA . ASP A 1 219 ? 13.082 -11.212 -3.553 1.00 89.38 219 ASP A CA 1
ATOM 1653 C C . ASP A 1 219 ? 11.920 -12.101 -3.079 1.00 89.38 219 ASP A C 1
ATOM 1655 O O . ASP A 1 219 ? 12.138 -13.079 -2.367 1.00 89.38 219 ASP A O 1
ATOM 1659 N N . GLY A 1 220 ? 10.683 -11.743 -3.437 1.00 90.06 220 GLY A N 1
ATOM 1660 C CA . GLY A 1 220 ? 9.470 -12.429 -2.984 1.00 90.06 220 GLY A CA 1
ATOM 1661 C C . GLY A 1 220 ? 9.171 -12.321 -1.481 1.00 90.06 220 GLY A C 1
ATOM 1662 O O . GLY A 1 220 ? 8.280 -13.022 -1.012 1.00 90.06 220 GLY A O 1
ATOM 1663 N N . ARG A 1 221 ? 9.879 -11.478 -0.713 1.00 93.25 221 ARG A N 1
ATOM 1664 C CA . ARG A 1 221 ? 9.706 -11.374 0.748 1.00 93.25 221 ARG A CA 1
ATOM 1665 C C . ARG A 1 221 ? 8.778 -10.228 1.140 1.00 93.25 221 ARG A C 1
ATOM 1667 O O . ARG A 1 221 ? 8.939 -9.127 0.628 1.00 93.25 221 ARG A O 1
ATOM 1674 N N . PRO A 1 222 ? 7.838 -10.415 2.073 1.00 93.56 222 PRO A N 1
ATOM 1675 C CA . PRO A 1 222 ? 6.942 -9.333 2.447 1.00 93.56 222 PRO A CA 1
ATOM 1676 C C . PRO A 1 222 ? 7.698 -8.182 3.122 1.00 93.56 222 PRO A C 1
ATOM 1678 O O . PRO A 1 222 ? 8.552 -8.385 3.984 1.00 93.56 222 PRO A O 1
ATOM 1681 N N . CYS A 1 223 ? 7.351 -6.957 2.742 1.00 92.25 223 CYS A N 1
ATOM 1682 C CA . CYS A 1 223 ? 7.725 -5.739 3.441 1.00 92.25 223 CYS A CA 1
ATOM 1683 C C . CYS A 1 223 ? 6.798 -5.571 4.647 1.00 92.25 223 CYS A C 1
ATOM 1685 O O . CYS A 1 223 ? 5.638 -5.182 4.506 1.00 92.25 223 CYS A O 1
ATOM 1687 N N . GLY A 1 224 ? 7.307 -5.882 5.830 1.00 91.06 224 GLY A N 1
ATOM 1688 C CA . GLY A 1 224 ? 6.579 -5.797 7.087 1.00 91.06 224 GLY A CA 1
ATOM 1689 C C . GLY A 1 224 ? 7.426 -6.356 8.220 1.00 91.06 224 GLY A C 1
ATOM 1690 O O . GLY A 1 224 ? 8.523 -6.867 7.996 1.00 91.06 224 GLY A O 1
ATOM 1691 N N . ALA A 1 225 ? 6.918 -6.265 9.441 1.00 90.94 225 ALA A N 1
ATOM 1692 C CA . ALA A 1 225 ? 7.595 -6.804 10.613 1.00 90.94 225 ALA A CA 1
ATOM 1693 C C . ALA A 1 225 ? 6.579 -7.284 11.648 1.00 90.94 225 ALA A C 1
ATOM 1695 O O . ALA A 1 225 ? 5.404 -6.922 11.599 1.00 90.94 225 ALA A O 1
ATOM 1696 N N . ARG A 1 226 ? 7.035 -8.090 12.606 1.00 90.81 226 ARG A N 1
ATOM 1697 C CA . ARG A 1 226 ? 6.239 -8.408 13.794 1.00 90.81 226 ARG A CA 1
ATOM 1698 C C . ARG A 1 226 ? 6.228 -7.203 14.732 1.00 90.81 226 ARG A C 1
ATOM 1700 O O . ARG A 1 226 ? 7.214 -6.469 14.810 1.00 90.81 226 ARG A O 1
ATOM 1707 N N . LEU A 1 227 ? 5.131 -6.999 15.455 1.00 90.56 227 LEU A N 1
ATOM 1708 C CA . LEU A 1 227 ? 4.965 -5.858 16.356 1.00 90.56 227 LEU A CA 1
ATOM 1709 C C . LEU A 1 227 ? 6.088 -5.774 17.401 1.00 90.56 227 LEU A C 1
ATOM 1711 O O . LEU A 1 227 ? 6.601 -4.687 17.664 1.00 90.56 227 LEU A O 1
ATOM 1715 N N . SER A 1 228 ? 6.522 -6.911 17.946 1.00 91.69 228 SER A N 1
ATOM 1716 C CA . SER A 1 228 ? 7.652 -6.982 18.881 1.0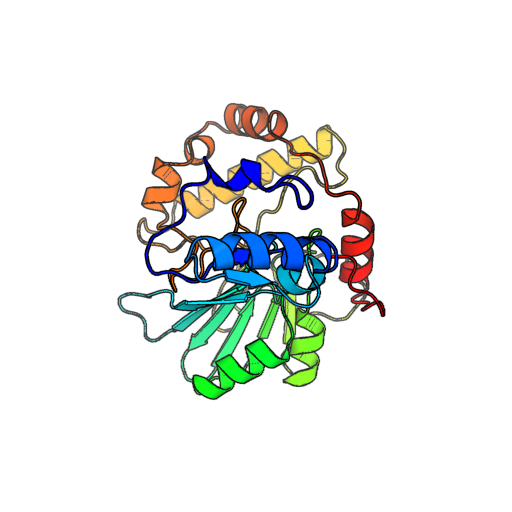0 91.69 228 SER A CA 1
ATOM 1717 C C . SER A 1 228 ? 8.944 -6.391 18.309 1.00 91.69 228 SER A C 1
ATOM 1719 O O . SER A 1 228 ? 9.645 -5.640 18.992 1.00 91.69 228 SER A O 1
ATOM 1721 N N . ASP A 1 229 ? 9.245 -6.679 17.043 1.00 91.06 229 ASP A N 1
ATOM 1722 C CA . ASP A 1 229 ? 10.400 -6.124 16.345 1.00 91.06 229 ASP A CA 1
ATOM 1723 C C . ASP A 1 229 ? 10.237 -4.629 16.090 1.00 91.06 229 ASP A C 1
ATOM 1725 O O . ASP A 1 229 ? 11.188 -3.878 16.305 1.00 91.06 229 ASP A O 1
ATOM 1729 N N . VAL A 1 230 ? 9.037 -4.181 15.710 1.00 88.62 230 VAL A N 1
ATOM 1730 C CA . VAL A 1 230 ? 8.740 -2.754 15.512 1.00 88.62 230 VAL A CA 1
ATOM 1731 C C . VAL A 1 230 ? 8.948 -1.971 16.808 1.00 88.62 230 VAL A C 1
ATOM 1733 O O . VAL A 1 230 ? 9.677 -0.983 16.809 1.00 88.62 230 VAL A O 1
ATOM 1736 N N . ILE A 1 231 ? 8.385 -2.428 17.931 1.00 85.94 231 ILE A N 1
ATOM 1737 C CA . ILE A 1 231 ? 8.542 -1.774 19.243 1.00 85.94 231 ILE A CA 1
ATOM 1738 C C . ILE A 1 231 ? 10.021 -1.707 19.655 1.00 85.94 231 ILE A C 1
ATOM 1740 O O . ILE A 1 231 ? 10.483 -0.709 20.218 1.00 85.94 231 ILE A O 1
ATOM 1744 N N . ARG A 1 232 ? 10.788 -2.763 19.364 1.00 88.81 232 ARG A N 1
ATOM 1745 C CA . ARG A 1 232 ? 12.220 -2.830 19.677 1.00 88.81 232 ARG A CA 1
ATOM 1746 C C . ARG A 1 232 ? 13.049 -1.872 18.817 1.00 88.81 232 ARG A C 1
ATOM 1748 O O . ARG A 1 232 ? 13.956 -1.235 19.346 1.00 88.81 232 ARG A O 1
ATOM 1755 N N . GLN A 1 233 ? 12.762 -1.787 17.519 1.00 86.94 233 GLN A N 1
ATOM 1756 C CA . GLN A 1 233 ? 13.584 -1.067 16.537 1.00 86.94 233 GLN A CA 1
ATOM 1757 C C . GLN A 1 233 ? 13.200 0.408 16.371 1.00 86.94 233 GLN A C 1
ATOM 1759 O O . GLN A 1 233 ? 14.045 1.220 16.004 1.00 86.94 233 GLN A O 1
ATOM 1764 N N . VAL A 1 234 ? 11.942 0.767 16.630 1.00 85.81 234 VAL A N 1
ATOM 1765 C CA . VAL A 1 234 ? 11.430 2.126 16.437 1.00 85.81 234 VAL A CA 1
ATOM 1766 C C . VAL A 1 234 ? 11.334 2.822 17.790 1.00 85.81 234 VAL A C 1
ATOM 1768 O O . VAL A 1 234 ? 10.363 2.647 18.520 1.00 85.81 234 VAL A O 1
ATOM 1771 N N . ASP A 1 235 ? 12.325 3.654 18.121 1.00 85.94 235 ASP A N 1
ATOM 1772 C CA . ASP A 1 235 ? 12.395 4.357 19.415 1.00 85.94 235 ASP A CA 1
ATOM 1773 C C . ASP A 1 235 ? 11.125 5.156 19.745 1.00 85.94 235 ASP A C 1
ATOM 1775 O O . ASP A 1 235 ? 10.698 5.201 20.898 1.00 85.94 235 ASP A O 1
ATOM 1779 N N . MET A 1 236 ? 10.473 5.725 18.725 1.00 84.44 236 MET A N 1
ATOM 1780 C CA . MET A 1 236 ? 9.229 6.488 18.877 1.00 84.44 236 MET A CA 1
ATOM 1781 C C . MET A 1 236 ? 8.081 5.656 19.468 1.00 84.44 236 MET A C 1
ATOM 1783 O O . MET A 1 236 ? 7.229 6.214 20.149 1.00 84.44 236 MET A O 1
ATOM 1787 N N . MET A 1 237 ? 8.074 4.331 19.282 1.00 81.19 237 MET A N 1
ATOM 1788 C CA . MET A 1 237 ? 7.068 3.445 19.886 1.00 81.19 237 MET A CA 1
ATOM 1789 C C . MET A 1 237 ? 7.183 3.379 21.413 1.00 81.19 237 MET A C 1
ATOM 1791 O O . MET A 1 237 ? 6.213 3.051 22.090 1.00 81.19 237 MET A O 1
ATOM 1795 N N . ARG A 1 238 ? 8.369 3.677 21.957 1.00 85.62 238 ARG A N 1
ATOM 1796 C CA . ARG A 1 238 ? 8.686 3.613 23.392 1.00 85.62 238 ARG A CA 1
ATOM 1797 C C . ARG A 1 238 ? 8.828 4.997 24.033 1.00 85.62 238 ARG A C 1
ATOM 1799 O O . ARG A 1 238 ? 9.120 5.086 25.223 1.00 85.62 238 ARG A O 1
ATOM 1806 N N . ALA A 1 239 ? 8.661 6.067 23.258 1.00 88.00 239 ALA A N 1
ATOM 1807 C CA . ALA A 1 239 ? 8.804 7.437 23.730 1.00 88.00 239 ALA A CA 1
ATOM 1808 C C . ALA A 1 239 ? 7.583 7.897 24.548 1.00 88.00 239 ALA A C 1
ATOM 1810 O O . ALA A 1 239 ? 6.445 7.489 24.288 1.00 88.00 239 ALA A O 1
ATOM 1811 N N . SER A 1 240 ? 7.812 8.804 25.507 1.00 93.44 240 SER A N 1
ATOM 1812 C CA . SER A 1 240 ? 6.719 9.583 26.103 1.00 93.44 240 SER A CA 1
ATOM 1813 C C . SER A 1 240 ? 6.027 10.430 25.033 1.00 93.44 240 SER A C 1
ATOM 1815 O O . SER A 1 240 ? 6.622 10.728 23.999 1.00 93.44 240 SER A O 1
ATOM 1817 N N . GLU A 1 241 ? 4.782 10.832 25.279 1.00 91.56 241 GLU A N 1
ATOM 1818 C CA . GLU A 1 241 ? 3.990 11.615 24.323 1.00 91.56 241 GLU A CA 1
ATOM 1819 C C . GLU A 1 241 ? 4.697 12.909 23.887 1.00 91.56 241 GLU A C 1
ATOM 1821 O O . GLU A 1 241 ? 4.836 13.159 22.691 1.00 91.56 241 GLU A O 1
ATOM 1826 N N . ASP A 1 242 ? 5.232 13.688 24.831 1.00 92.19 242 ASP A N 1
ATOM 1827 C CA . ASP A 1 242 ? 5.947 14.931 24.512 1.00 92.19 242 ASP A CA 1
ATOM 1828 C C . ASP A 1 242 ? 7.200 14.673 23.667 1.00 92.19 242 ASP A C 1
ATOM 1830 O O . ASP A 1 242 ? 7.384 15.287 22.614 1.00 92.19 242 ASP A O 1
ATOM 1834 N N . THR A 1 243 ? 8.017 13.693 24.072 1.00 92.06 243 THR A N 1
ATOM 1835 C CA . THR A 1 243 ? 9.216 13.285 23.321 1.00 92.06 243 THR A CA 1
ATOM 1836 C C . THR A 1 243 ? 8.844 12.815 21.916 1.00 92.06 243 THR A C 1
ATOM 1838 O O . THR A 1 243 ? 9.510 13.154 20.942 1.00 92.06 243 THR A O 1
ATOM 1841 N N . PHE A 1 244 ? 7.758 12.051 21.790 1.00 88.19 244 PHE A N 1
ATOM 1842 C CA . PHE A 1 244 ? 7.252 11.570 20.512 1.00 88.19 244 PHE A CA 1
ATOM 1843 C C . PHE A 1 244 ? 6.878 12.729 19.585 1.00 88.19 244 PHE A C 1
ATOM 1845 O O . PHE A 1 244 ? 7.292 12.747 18.424 1.00 88.19 244 PHE A O 1
ATOM 1852 N N . VAL A 1 245 ? 6.119 13.704 20.093 1.00 87.94 245 VAL A N 1
ATOM 1853 C CA . VAL A 1 245 ? 5.690 14.878 19.325 1.00 87.94 245 VAL A CA 1
ATOM 1854 C C . VAL A 1 245 ? 6.903 15.681 18.850 1.00 87.94 245 VAL A C 1
ATOM 1856 O O . VAL A 1 245 ? 6.968 16.055 17.679 1.00 87.94 245 VAL A O 1
ATOM 1859 N N . GLU A 1 246 ? 7.895 15.900 19.712 1.00 89.19 246 GLU A N 1
ATOM 1860 C CA . GLU A 1 246 ? 9.138 16.594 19.351 1.00 89.19 246 GLU A CA 1
ATOM 1861 C C . GLU A 1 246 ? 9.950 15.837 18.287 1.00 89.19 246 GLU A C 1
ATOM 1863 O O . GLU A 1 246 ? 10.373 16.414 17.277 1.00 89.19 246 GLU A O 1
ATOM 1868 N N . MET A 1 247 ? 10.131 14.525 18.465 1.00 86.19 247 MET A N 1
ATOM 1869 C CA . MET A 1 247 ? 10.824 13.666 17.500 1.00 86.19 247 MET A CA 1
ATOM 1870 C C . MET A 1 247 ? 10.132 13.656 16.135 1.00 86.19 247 MET A C 1
ATOM 1872 O O . MET A 1 247 ? 10.805 13.678 15.106 1.00 86.19 247 MET A O 1
ATOM 1876 N N . LEU A 1 248 ? 8.799 13.632 16.110 1.00 82.19 248 LEU A N 1
ATOM 1877 C CA . LEU A 1 248 ? 8.034 13.590 14.869 1.00 82.19 248 LEU A CA 1
ATOM 1878 C C . LEU A 1 248 ? 8.113 14.915 14.107 1.00 82.19 248 LEU A C 1
ATOM 1880 O O . LEU A 1 248 ? 8.391 14.927 12.908 1.00 82.19 248 LEU A O 1
ATOM 1884 N N . LEU A 1 249 ? 7.910 16.036 14.804 1.00 84.44 249 LEU A N 1
ATOM 1885 C CA . LEU A 1 249 ? 7.918 17.365 14.189 1.00 84.44 249 LEU A CA 1
ATOM 1886 C C . LEU A 1 249 ? 9.319 17.790 13.721 1.00 84.44 249 LEU A C 1
ATOM 1888 O O . LEU A 1 249 ? 9.436 18.561 12.772 1.00 84.44 249 LEU A O 1
ATOM 1892 N N . SER A 1 250 ? 10.384 17.265 14.335 1.00 84.50 250 SER A N 1
ATOM 1893 C CA . SER A 1 250 ? 11.768 17.524 13.903 1.00 84.50 250 SER A CA 1
ATOM 1894 C C . SER A 1 250 ? 12.193 16.748 12.649 1.00 84.50 250 SER A C 1
ATOM 1896 O O . SER A 1 250 ? 13.234 17.055 12.067 1.00 84.50 250 SER A O 1
ATOM 1898 N N . ARG A 1 251 ? 11.405 15.757 12.208 1.00 73.50 251 ARG A N 1
ATOM 1899 C CA . ARG A 1 251 ? 11.746 14.837 11.108 1.00 73.50 251 ARG A CA 1
ATOM 1900 C C . ARG A 1 251 ? 10.749 14.883 9.949 1.00 73.50 251 ARG A C 1
ATOM 1902 O O . ARG A 1 251 ? 10.490 13.859 9.324 1.00 73.50 251 ARG A O 1
ATOM 1909 N N . ILE A 1 252 ? 10.199 16.056 9.639 1.00 69.25 252 ILE A N 1
ATOM 1910 C CA . ILE A 1 252 ? 9.267 16.216 8.514 1.00 69.25 252 ILE A CA 1
ATOM 1911 C C . ILE A 1 252 ? 10.052 16.228 7.187 1.00 69.25 252 ILE A C 1
ATOM 1913 O O . ILE A 1 252 ? 10.825 17.160 6.945 1.00 69.25 252 ILE A O 1
ATOM 1917 N N . PRO A 1 253 ? 9.894 15.216 6.313 1.00 68.69 253 PRO A N 1
ATOM 1918 C CA . PRO A 1 253 ? 10.555 15.206 5.014 1.00 68.69 253 PRO A CA 1
ATOM 1919 C C . PRO A 1 253 ? 9.901 16.215 4.063 1.00 68.69 253 PRO A C 1
ATOM 1921 O O . PRO A 1 253 ? 8.718 16.536 4.189 1.00 68.69 253 PRO A O 1
ATOM 1924 N N . GLN A 1 254 ? 10.652 16.671 3.056 1.00 70.00 254 GLN A N 1
ATOM 1925 C CA . GLN A 1 254 ? 10.087 17.513 2.001 1.00 70.00 254 GLN A CA 1
ATOM 1926 C C . GLN A 1 254 ? 8.936 16.798 1.288 1.00 70.00 254 GLN A C 1
ATOM 1928 O O . GLN A 1 254 ? 9.022 15.618 0.938 1.00 70.00 254 GLN A O 1
ATOM 1933 N N . THR A 1 255 ? 7.847 17.525 1.061 1.00 71.62 255 THR A N 1
ATOM 1934 C CA . THR A 1 255 ? 6.683 17.001 0.353 1.00 71.62 255 THR A CA 1
ATOM 1935 C C . THR A 1 255 ? 6.954 16.974 -1.158 1.00 71.62 255 THR A C 1
ATOM 1937 O O . THR A 1 255 ? 7.457 17.964 -1.694 1.00 71.62 255 THR A O 1
ATOM 1940 N N . PRO A 1 256 ? 6.628 15.880 -1.874 1.00 76.31 256 PRO A N 1
ATOM 1941 C CA . PRO A 1 256 ? 6.789 15.821 -3.327 1.00 76.31 256 PRO A CA 1
ATOM 1942 C C . PRO A 1 256 ? 6.017 16.947 -4.036 1.00 76.31 256 PRO A C 1
ATOM 1944 O O . PRO A 1 256 ? 4.908 17.266 -3.618 1.00 76.31 256 PRO A O 1
ATOM 1947 N N . PRO A 1 257 ? 6.528 17.549 -5.121 1.00 81.38 257 PRO A N 1
ATOM 1948 C CA . PRO A 1 257 ? 5.907 18.730 -5.738 1.00 81.38 257 PRO A CA 1
ATOM 1949 C C . PRO A 1 257 ? 4.497 18.480 -6.307 1.00 81.38 257 PRO A C 1
ATOM 1951 O O . PRO A 1 257 ? 3.680 19.393 -6.354 1.00 81.38 257 PRO A O 1
ATOM 1954 N N . ASN A 1 258 ? 4.195 17.244 -6.700 1.00 86.31 258 ASN A N 1
ATOM 1955 C CA . ASN A 1 258 ? 2.930 16.798 -7.293 1.00 86.31 258 ASN A CA 1
ATOM 1956 C C . ASN A 1 258 ? 1.876 16.338 -6.265 1.00 86.31 258 ASN A C 1
ATOM 1958 O O . ASN A 1 258 ? 0.755 16.013 -6.653 1.00 86.31 258 ASN A O 1
ATOM 1962 N N . HIS A 1 259 ? 2.193 16.316 -4.965 1.00 86.69 259 HIS A N 1
ATOM 1963 C CA . HIS A 1 259 ? 1.315 15.709 -3.957 1.00 86.69 259 HIS A CA 1
ATOM 1964 C C . HIS A 1 259 ? -0.085 16.343 -3.890 1.00 86.69 259 HIS A C 1
ATOM 1966 O O . HIS A 1 259 ? -1.071 15.628 -3.749 1.00 86.69 259 HIS A O 1
ATOM 1972 N N . LEU A 1 260 ? -0.200 17.671 -4.031 1.00 89.44 260 LEU A N 1
ATOM 1973 C CA . LEU A 1 260 ? -1.494 18.368 -4.003 1.00 89.44 260 LEU A CA 1
ATOM 1974 C C . LEU A 1 260 ? -2.379 17.992 -5.192 1.00 89.44 260 LEU A C 1
ATOM 1976 O O . LEU A 1 260 ? -3.593 17.869 -5.049 1.00 89.44 260 LEU A O 1
ATOM 1980 N N . GLU A 1 261 ? -1.774 17.806 -6.365 1.00 92.50 261 GLU A N 1
ATOM 1981 C CA . GLU A 1 261 ? -2.499 17.365 -7.551 1.00 92.50 261 GLU A CA 1
ATOM 1982 C C . GLU A 1 261 ? -2.999 15.930 -7.377 1.00 92.50 261 GLU A C 1
ATOM 1984 O O . GLU A 1 261 ? -4.167 15.662 -7.652 1.00 92.50 261 GLU A O 1
ATOM 1989 N N . ILE A 1 262 ? -2.150 15.039 -6.854 1.00 91.94 262 ILE A N 1
ATOM 1990 C CA . ILE A 1 262 ? -2.510 13.648 -6.552 1.00 91.94 262 ILE A CA 1
ATOM 1991 C C . ILE A 1 262 ? -3.661 13.596 -5.545 1.00 91.94 262 ILE A C 1
ATOM 1993 O O . ILE A 1 262 ? -4.664 12.935 -5.802 1.00 91.94 262 ILE A O 1
ATOM 1997 N N . VAL A 1 263 ? -3.560 14.343 -4.440 1.00 91.88 263 VAL A N 1
ATOM 1998 C CA . VAL A 1 263 ? -4.624 14.438 -3.431 1.00 91.88 263 VAL A CA 1
ATOM 1999 C C . VAL A 1 263 ? -5.927 14.918 -4.066 1.00 91.88 263 VAL A C 1
ATOM 2001 O O . VAL A 1 263 ? -6.951 14.264 -3.897 1.00 91.88 263 VAL A O 1
ATOM 2004 N N . ARG A 1 264 ? -5.896 15.999 -4.857 1.00 94.62 264 ARG A N 1
ATOM 2005 C CA . ARG A 1 264 ? -7.088 16.530 -5.538 1.00 94.62 264 ARG A CA 1
ATOM 2006 C C . ARG A 1 264 ? -7.736 15.486 -6.449 1.00 94.62 264 ARG A C 1
ATOM 2008 O O . ARG A 1 264 ? -8.960 15.370 -6.480 1.00 94.62 264 ARG A O 1
ATOM 2015 N N . LEU A 1 265 ? -6.931 14.756 -7.220 1.00 95.44 265 LEU A N 1
ATOM 2016 C CA . LEU A 1 265 ? -7.417 13.705 -8.114 1.00 95.44 265 LEU A CA 1
ATOM 2017 C C . LEU A 1 265 ? -8.012 12.536 -7.324 1.00 95.44 265 LEU A C 1
ATOM 2019 O O . LEU A 1 265 ? -9.086 12.065 -7.684 1.00 95.44 265 LEU A O 1
ATOM 2023 N N . ASN A 1 266 ? -7.385 12.125 -6.219 1.00 95.56 266 ASN A N 1
ATOM 2024 C CA . ASN A 1 266 ? -7.882 11.064 -5.339 1.00 95.56 266 ASN A CA 1
ATOM 2025 C C . ASN A 1 266 ? -9.138 11.459 -4.553 1.00 95.56 266 ASN A C 1
ATOM 2027 O O . ASN A 1 266 ? -9.981 10.601 -4.316 1.00 95.56 266 ASN A O 1
ATOM 2031 N N . GLU A 1 267 ? -9.302 12.731 -4.182 1.00 94.50 267 GLU A N 1
ATOM 2032 C CA . GLU A 1 267 ? -10.522 13.258 -3.551 1.00 94.50 267 GLU A CA 1
ATOM 2033 C C . GLU A 1 267 ? -11.706 13.221 -4.523 1.00 94.50 267 GLU A C 1
ATOM 2035 O O . GLU A 1 267 ? -12.818 12.846 -4.158 1.00 94.50 267 GLU A O 1
ATOM 2040 N N . ARG A 1 268 ? -11.464 13.526 -5.800 1.00 95.19 268 ARG A N 1
ATOM 2041 C CA . ARG A 1 268 ? -12.499 13.483 -6.846 1.00 95.19 268 ARG A CA 1
ATOM 2042 C C . ARG A 1 268 ? -12.659 12.102 -7.488 1.00 95.19 268 ARG A C 1
ATOM 2044 O O . ARG A 1 268 ? -13.655 11.826 -8.157 1.00 95.19 268 ARG A O 1
ATOM 2051 N N . GLY A 1 269 ? -11.679 11.225 -7.269 1.00 91.50 269 GLY A N 1
ATOM 2052 C CA . GLY A 1 269 ? -11.470 9.960 -7.970 1.00 91.50 269 GLY A CA 1
ATOM 2053 C C . GLY A 1 269 ? -11.477 10.139 -9.490 1.00 91.50 269 GLY A C 1
ATOM 2054 O O . GLY A 1 269 ? -12.190 9.442 -10.214 1.00 91.50 269 GLY A O 1
ATOM 2055 N N . GLU A 1 270 ? -10.714 11.128 -9.946 1.00 92.50 270 GLU A N 1
ATOM 2056 C CA . GLU A 1 270 ? -10.472 11.445 -11.350 1.00 92.50 270 GLU A CA 1
ATOM 2057 C C . GLU A 1 270 ? -9.184 10.754 -11.822 1.00 92.50 270 GLU A C 1
ATOM 2059 O O . GLU A 1 270 ? -8.159 10.808 -11.143 1.00 92.50 270 GLU A O 1
ATOM 2064 N N . PHE A 1 271 ? -9.213 10.164 -13.020 1.00 88.56 271 PHE A N 1
ATOM 2065 C CA . PHE A 1 271 ? -8.020 9.622 -13.674 1.00 88.56 271 PHE A CA 1
ATOM 2066 C C . PHE A 1 271 ? -7.638 10.503 -14.866 1.00 88.56 271 PHE A C 1
ATOM 2068 O O . PHE A 1 271 ? -8.355 10.509 -15.871 1.00 88.56 271 PHE A O 1
ATOM 2075 N N . PRO A 1 272 ? -6.536 11.265 -14.782 1.00 87.50 272 PRO A N 1
ATOM 2076 C CA . PRO A 1 272 ? -6.044 12.034 -15.916 1.00 87.50 272 PRO A CA 1
ATOM 2077 C C . PRO A 1 272 ? -5.477 11.105 -16.999 1.00 87.50 272 PRO A C 1
ATOM 2079 O O . PRO A 1 272 ? -5.095 9.967 -16.734 1.00 87.50 272 PRO A O 1
ATOM 2082 N N . GLY A 1 273 ? -5.355 11.613 -18.229 1.00 82.88 273 GLY A N 1
ATOM 2083 C CA . GLY A 1 273 ? -4.727 10.866 -19.328 1.00 82.88 273 GLY A CA 1
ATOM 2084 C C . GLY A 1 273 ? -3.230 10.591 -19.121 1.00 82.88 273 GLY A C 1
ATOM 2085 O O . GLY A 1 273 ? -2.681 9.691 -19.752 1.00 82.88 273 GLY A O 1
ATOM 2086 N N . VAL A 1 274 ? -2.570 11.348 -18.239 1.00 81.81 274 VAL A N 1
ATOM 2087 C CA . VAL A 1 274 ? -1.178 11.136 -17.822 1.00 81.81 274 VAL A CA 1
ATOM 2088 C C . VAL A 1 274 ? -1.160 10.975 -16.309 1.00 81.81 274 VAL A C 1
ATOM 2090 O O . VAL A 1 274 ? -1.567 11.887 -15.596 1.00 81.81 274 VAL A O 1
ATOM 2093 N N . ASP A 1 275 ? -0.684 9.825 -15.835 1.00 82.94 275 ASP A N 1
ATOM 2094 C CA . ASP A 1 275 ? -0.531 9.545 -14.407 1.00 82.94 275 ASP A CA 1
ATOM 2095 C C . ASP A 1 275 ? 0.530 10.496 -13.810 1.00 82.94 275 ASP A C 1
ATOM 2097 O O . ASP A 1 275 ? 1.678 10.476 -14.268 1.00 82.94 275 ASP A O 1
ATOM 2101 N N . PRO A 1 276 ? 0.172 11.354 -12.836 1.00 82.75 276 PRO A N 1
ATOM 2102 C CA . PRO A 1 276 ? 1.083 12.340 -12.269 1.00 82.75 276 PRO A CA 1
ATOM 2103 C C . PRO A 1 276 ? 2.078 11.722 -11.279 1.00 82.75 276 PRO A C 1
ATOM 2105 O O . PRO A 1 276 ? 2.851 12.475 -10.689 1.00 82.75 276 PRO A O 1
ATOM 2108 N N . THR A 1 277 ? 2.046 10.400 -11.052 1.00 77.94 277 THR A N 1
ATOM 2109 C CA . THR A 1 277 ? 2.747 9.729 -9.945 1.00 77.94 277 THR A CA 1
ATOM 2110 C C . THR A 1 277 ? 4.155 9.278 -10.272 1.00 77.94 277 THR A C 1
ATOM 2112 O O . THR A 1 277 ? 4.432 8.573 -11.270 1.00 77.94 277 THR A O 1
#

InterPro domains:
  IPR001279 Metallo-beta-lactamase [PF00753] (78-149)
  IPR001763 Rhodanese-like domain [PS50206] (14-63)
  IPR036866 Ribonuclease Z/Hydroxyacylglutathione hydrolase-like [G3DSA:3.60.15.10] (67-163)
  IPR036866 Ribonuclease Z/Hydroxyacylglutathione hydrolase-like [G3DSA:3.60.15.10] (164-272)
  IPR036866 Ribonuclease Z/Hydroxyacylglutathione hydrolase-like [SSF56281] (74-255)
  IPR036873 Rhodanese-like domain superfamily [G3DSA:3.40.250.10] (3-55)
  IPR036873 Rhodanese-like domain superfamily [SSF52821] (11-57)
  IPR044528 Persulfide dioxygenase-like, MBL-fold metallo-hydrolase domain [cd07724] (71-213)
  IPR051682 Mitochondrial Persulfide Dioxygenase [PTHR43084] (69-164)

Organism: Eiseniibacteriota bacterium (NCBI:txid2212470)

pLDDT: mean 83.68, std 14.19, range [31.94, 98.5]